Protein AF-A0AA42AY06-F1 (afdb_monomer_lite)

Radius of gyration: 28.7 Å; chains: 1; bounding box: 90×60×84 Å

Structure (mmCIF, N/CA/C/O backbone):
data_AF-A0AA42AY06-F1
#
_entry.id   AF-A0AA42AY06-F1
#
loop_
_atom_site.group_PDB
_atom_site.id
_atom_site.type_symbol
_atom_site.label_atom_id
_atom_site.label_alt_id
_atom_site.label_comp_id
_atom_site.label_asym_id
_atom_site.label_entity_id
_atom_site.label_seq_id
_atom_site.pdbx_PDB_ins_code
_atom_site.Cartn_x
_atom_site.Cartn_y
_atom_site.Cartn_z
_atom_site.occupancy
_atom_site.B_iso_or_equiv
_atom_site.auth_seq_id
_atom_site.auth_comp_id
_atom_site.auth_asym_id
_atom_site.auth_atom_id
_atom_site.pdbx_PDB_model_num
ATOM 1 N N . MET A 1 1 ? 64.873 -29.509 -14.110 1.00 33.06 1 MET A N 1
ATOM 2 C CA . MET A 1 1 ? 65.092 -30.458 -12.991 1.00 33.06 1 MET A CA 1
ATOM 3 C C . MET A 1 1 ? 64.056 -30.171 -11.908 1.00 33.06 1 MET A C 1
ATOM 5 O O . MET A 1 1 ? 63.743 -29.001 -11.783 1.00 33.06 1 MET A O 1
ATOM 9 N N . ALA A 1 2 ? 63.556 -31.203 -11.202 1.00 32.53 2 ALA A N 1
ATOM 10 C CA . ALA A 1 2 ? 62.760 -31.186 -9.945 1.00 32.53 2 ALA A CA 1
ATOM 11 C C . ALA A 1 2 ? 61.680 -30.073 -9.776 1.00 32.53 2 ALA A C 1
ATOM 13 O O . ALA A 1 2 ? 62.029 -28.912 -9.637 1.00 32.53 2 ALA A O 1
ATOM 14 N N . ASN A 1 3 ? 60.354 -30.275 -9.800 1.00 29.20 3 ASN A N 1
ATOM 15 C CA . ASN A 1 3 ? 59.426 -31.365 -9.422 1.00 29.20 3 ASN A CA 1
ATOM 16 C C . ASN A 1 3 ? 58.989 -31.399 -7.929 1.00 29.20 3 ASN A C 1
ATOM 18 O O . ASN A 1 3 ? 59.799 -31.730 -7.071 1.00 29.20 3 ASN A O 1
ATOM 22 N N . TRP A 1 4 ? 57.671 -31.200 -7.699 1.00 27.89 4 TRP A N 1
ATOM 23 C CA . TRP A 1 4 ? 56.856 -31.465 -6.476 1.00 27.89 4 TRP A CA 1
ATOM 24 C C . TRP A 1 4 ? 57.142 -30.589 -5.232 1.00 27.89 4 TRP A C 1
ATOM 26 O O . TRP A 1 4 ? 58.245 -30.095 -5.074 1.00 27.89 4 TRP A O 1
ATOM 36 N N . ASN A 1 5 ? 56.225 -30.307 -4.289 1.00 31.58 5 ASN A N 1
ATOM 37 C CA . ASN A 1 5 ? 54.866 -30.773 -3.894 1.00 31.58 5 ASN A CA 1
ATOM 38 C C . ASN A 1 5 ? 54.200 -29.589 -3.102 1.00 31.58 5 ASN A C 1
ATOM 40 O O . ASN A 1 5 ? 54.939 -28.712 -2.673 1.00 31.58 5 ASN A O 1
ATOM 44 N N . ARG A 1 6 ? 52.901 -29.456 -2.759 1.00 31.20 6 ARG A N 1
ATOM 45 C CA . ARG A 1 6 ? 51.614 -30.151 -3.021 1.00 31.20 6 ARG A CA 1
ATOM 46 C C . ARG A 1 6 ? 50.456 -29.231 -2.545 1.00 31.20 6 ARG A C 1
ATOM 48 O O . ARG A 1 6 ? 50.634 -28.566 -1.533 1.00 31.20 6 ARG A O 1
ATOM 55 N N . GLY A 1 7 ? 49.255 -29.267 -3.145 1.00 25.30 7 GLY A N 1
ATOM 56 C CA . GLY A 1 7 ? 48.058 -28.619 -2.560 1.00 25.30 7 GLY A CA 1
ATOM 57 C C . GLY A 1 7 ? 46.774 -28.790 -3.383 1.00 25.30 7 GLY A C 1
ATOM 58 O O . GLY A 1 7 ? 46.659 -28.213 -4.457 1.00 25.30 7 GLY A O 1
ATOM 59 N N . ARG A 1 8 ? 45.812 -29.592 -2.900 1.00 33.97 8 ARG A N 1
ATOM 60 C CA . ARG A 1 8 ? 44.470 -29.716 -3.507 1.00 33.97 8 ARG A CA 1
ATOM 61 C C . ARG A 1 8 ? 43.554 -28.626 -2.939 1.00 33.97 8 ARG A C 1
ATOM 63 O O . ARG A 1 8 ? 43.448 -28.529 -1.722 1.00 33.97 8 ARG A O 1
ATOM 70 N N . GLY A 1 9 ? 42.868 -27.883 -3.805 1.00 26.27 9 GLY A N 1
ATOM 71 C CA . GLY A 1 9 ? 41.725 -27.027 -3.467 1.00 26.27 9 GLY A CA 1
ATOM 72 C C . GLY A 1 9 ? 40.511 -27.473 -4.282 1.00 26.27 9 GLY A C 1
ATOM 73 O O . GLY A 1 9 ? 40.673 -27.842 -5.445 1.00 26.27 9 GLY A O 1
ATOM 74 N N . SER A 1 10 ? 39.335 -27.532 -3.656 1.00 31.22 10 SER A N 1
ATOM 75 C CA . SER A 1 10 ? 38.130 -28.131 -4.244 1.00 31.22 10 SER A CA 1
ATOM 76 C C . SER A 1 10 ? 37.527 -27.262 -5.352 1.00 31.22 10 SER A C 1
ATOM 78 O O . SER A 1 10 ? 37.399 -26.054 -5.186 1.00 31.22 10 SER A O 1
ATOM 80 N N . THR A 1 11 ? 37.106 -27.875 -6.457 1.00 33.78 11 THR A N 1
ATOM 81 C CA . THR A 1 11 ? 36.261 -27.251 -7.488 1.00 33.78 11 THR A CA 1
ATOM 82 C C . THR A 1 11 ? 34.857 -27.847 -7.412 1.00 33.78 11 THR A C 1
ATOM 84 O O . THR A 1 11 ? 34.476 -28.682 -8.229 1.00 33.78 11 THR A O 1
ATOM 87 N N . ALA A 1 12 ? 34.101 -27.442 -6.387 1.00 34.41 12 ALA A N 1
ATOM 88 C CA . ALA A 1 12 ? 32.754 -27.949 -6.117 1.00 34.41 12 ALA A CA 1
ATOM 89 C C . ALA A 1 12 ? 31.840 -26.902 -5.435 1.00 34.41 12 ALA A C 1
ATOM 91 O O . ALA A 1 12 ? 31.110 -27.253 -4.522 1.00 34.41 12 ALA A O 1
ATOM 92 N N . ASP A 1 13 ? 31.873 -25.636 -5.881 1.00 33.06 13 ASP A N 1
ATOM 93 C CA . ASP A 1 13 ? 31.143 -24.513 -5.240 1.00 33.06 13 ASP A CA 1
ATOM 94 C C . ASP A 1 13 ? 30.400 -23.579 -6.231 1.00 33.06 13 ASP A C 1
ATOM 96 O O . ASP A 1 13 ? 30.055 -22.448 -5.898 1.00 33.06 13 ASP A O 1
ATOM 100 N N . HIS A 1 14 ? 30.165 -23.996 -7.484 1.00 38.41 14 HIS A N 1
ATOM 101 C CA . HIS A 1 14 ? 29.521 -23.140 -8.510 1.00 38.41 14 HIS A CA 1
ATOM 102 C C . HIS A 1 14 ? 28.224 -23.695 -9.120 1.00 38.41 14 HIS A C 1
ATOM 104 O O . HIS A 1 14 ? 27.648 -23.053 -9.989 1.00 38.41 14 HIS A O 1
ATOM 110 N N . GLN A 1 15 ? 27.735 -24.846 -8.649 1.00 33.34 15 GLN A N 1
ATOM 111 C CA . GLN A 1 15 ? 26.354 -25.287 -8.911 1.00 33.34 15 GLN A CA 1
ATOM 112 C C . GLN A 1 15 ? 25.461 -25.148 -7.670 1.00 33.34 15 GLN A C 1
ATOM 114 O O . GLN A 1 15 ? 24.300 -24.790 -7.817 1.00 33.34 15 GLN A O 1
ATOM 119 N N . GLY A 1 16 ? 26.015 -25.297 -6.458 1.00 29.42 16 GLY A N 1
ATOM 120 C CA . GLY A 1 16 ? 25.290 -24.990 -5.218 1.00 29.42 16 GLY A CA 1
ATOM 121 C C . GLY A 1 16 ? 24.870 -23.520 -5.128 1.00 29.42 16 GLY A C 1
ATOM 122 O O . GLY A 1 16 ? 23.732 -23.236 -4.789 1.00 29.42 16 GLY A O 1
ATOM 123 N N . ALA A 1 17 ? 25.737 -22.589 -5.544 1.00 34.22 17 ALA A N 1
ATOM 124 C CA . ALA A 1 17 ? 25.451 -21.156 -5.478 1.00 34.22 17 ALA A CA 1
ATOM 125 C C . ALA A 1 17 ? 24.264 -20.701 -6.355 1.00 34.22 17 ALA A C 1
ATOM 127 O O . ALA A 1 17 ? 23.607 -19.732 -5.999 1.00 34.22 17 ALA A O 1
ATOM 128 N N . GLU A 1 18 ? 23.965 -21.368 -7.482 1.00 38.28 18 GLU A N 1
ATOM 129 C CA . GLU A 1 18 ? 22.815 -21.002 -8.333 1.00 38.28 18 GLU A CA 1
ATOM 130 C C . GLU A 1 18 ? 21.482 -21.559 -7.799 1.00 38.28 18 GLU A C 1
ATOM 132 O O . GLU A 1 18 ? 20.445 -20.920 -7.985 1.00 38.28 18 GLU A O 1
ATOM 137 N N . GLU A 1 19 ? 21.497 -22.701 -7.098 1.00 35.91 19 GLU A N 1
ATOM 138 C CA . GLU A 1 19 ? 20.326 -23.209 -6.368 1.00 35.91 19 GLU A CA 1
ATOM 139 C C . GLU A 1 19 ? 20.122 -22.475 -5.034 1.00 35.91 19 GLU A C 1
ATOM 141 O O . GLU A 1 19 ? 18.982 -22.162 -4.699 1.00 35.91 19 GLU A O 1
ATOM 146 N N . GLU A 1 20 ? 21.191 -22.097 -4.323 1.00 34.41 20 GLU A N 1
ATOM 147 C CA . GLU A 1 20 ? 21.111 -21.261 -3.117 1.00 34.41 20 GLU A CA 1
ATOM 148 C C . GLU A 1 20 ? 20.580 -19.853 -3.419 1.00 34.41 20 GLU A C 1
ATOM 150 O O . GLU A 1 20 ? 19.795 -19.348 -2.629 1.00 34.41 20 GLU A O 1
ATOM 155 N N . ASP A 1 21 ? 20.920 -19.229 -4.555 1.00 37.38 21 ASP A N 1
ATOM 156 C CA . ASP A 1 21 ? 20.354 -17.931 -4.983 1.00 37.38 21 ASP A CA 1
ATOM 157 C C . ASP A 1 21 ? 18.845 -18.042 -5.294 1.00 37.38 21 ASP A C 1
ATOM 159 O O . ASP A 1 21 ? 18.064 -17.125 -5.035 1.00 37.38 21 ASP A O 1
ATOM 163 N N . ASP A 1 22 ? 18.416 -19.176 -5.855 1.00 39.91 22 ASP A N 1
ATOM 164 C CA . ASP A 1 22 ? 17.021 -19.462 -6.209 1.00 39.91 22 ASP A CA 1
ATOM 165 C C . ASP A 1 22 ? 16.179 -19.850 -4.980 1.00 39.91 22 ASP A C 1
ATOM 167 O O . ASP A 1 22 ? 15.013 -19.449 -4.863 1.00 39.91 22 ASP A O 1
ATOM 171 N N . GLU A 1 23 ? 16.761 -20.608 -4.050 1.00 36.88 23 GLU A N 1
ATOM 172 C CA . GLU A 1 23 ? 16.172 -20.902 -2.749 1.00 36.88 23 GLU A CA 1
ATOM 173 C C . GLU A 1 23 ? 16.202 -19.661 -1.853 1.00 36.88 23 GLU A C 1
ATOM 175 O O . GLU A 1 23 ? 15.218 -19.416 -1.165 1.00 36.88 23 GLU A O 1
ATOM 180 N N . GLN A 1 24 ? 17.214 -18.792 -1.944 1.00 34.06 24 GLN A N 1
ATOM 181 C CA . GLN A 1 24 ? 17.223 -17.485 -1.286 1.00 34.06 24 GLN A CA 1
ATOM 182 C C . GLN A 1 24 ? 16.272 -16.477 -1.938 1.00 34.06 24 GLN A C 1
ATOM 184 O O . GLN A 1 24 ? 15.650 -15.748 -1.181 1.00 34.06 24 GLN A O 1
ATOM 189 N N . GLU A 1 25 ? 16.020 -16.434 -3.255 1.00 40.22 25 GLU A N 1
ATOM 190 C CA . GLU A 1 25 ? 14.925 -15.596 -3.794 1.00 40.22 25 GLU A CA 1
ATOM 191 C C . GLU A 1 25 ? 13.548 -16.137 -3.350 1.00 40.22 25 GLU A C 1
ATOM 193 O O . GLU A 1 25 ? 12.685 -15.344 -2.962 1.00 40.22 25 GLU A O 1
ATOM 198 N N . ARG A 1 26 ? 13.332 -17.463 -3.304 1.00 37.22 26 ARG A N 1
ATOM 199 C CA . ARG A 1 26 ? 12.100 -18.060 -2.732 1.00 37.22 26 ARG A CA 1
ATOM 200 C C . ARG A 1 26 ? 11.968 -17.789 -1.234 1.00 37.22 26 ARG A C 1
ATOM 202 O O . ARG A 1 26 ? 10.892 -17.416 -0.766 1.00 37.22 26 ARG A O 1
ATOM 209 N N . LEU A 1 27 ? 13.057 -17.933 -0.486 1.00 31.94 27 LEU A N 1
ATOM 210 C CA . LEU A 1 27 ? 13.108 -17.628 0.934 1.00 31.94 27 LEU A CA 1
ATOM 211 C C . LEU A 1 27 ? 12.988 -16.130 1.166 1.00 31.94 27 LEU A C 1
ATOM 213 O O . LEU A 1 27 ? 12.329 -15.794 2.121 1.00 31.94 27 LEU A O 1
ATOM 217 N N . VAL A 1 28 ? 13.491 -15.222 0.326 1.00 35.94 28 VAL A N 1
ATOM 218 C CA . VAL A 1 28 ? 13.347 -13.754 0.462 1.00 35.94 28 VAL A CA 1
ATOM 219 C C . VAL A 1 28 ? 11.938 -13.294 0.092 1.00 35.94 28 VAL A C 1
ATOM 221 O O . VAL A 1 28 ? 11.424 -12.377 0.733 1.00 35.94 28 VAL A O 1
ATOM 224 N N . VAL A 1 29 ? 11.238 -13.978 -0.818 1.00 37.03 29 VAL A N 1
ATOM 225 C CA . VAL A 1 29 ? 9.778 -13.817 -0.982 1.00 37.03 29 VAL A CA 1
ATOM 226 C C . VAL A 1 29 ? 9.015 -14.176 0.313 1.00 37.03 29 VAL A C 1
ATOM 228 O O . VAL A 1 29 ? 7.940 -13.610 0.542 1.00 37.03 29 VAL A O 1
ATOM 231 N N . ASN A 1 30 ? 9.617 -15.003 1.186 1.00 29.77 30 ASN A N 1
ATOM 232 C CA . ASN A 1 30 ? 9.128 -15.403 2.517 1.00 29.77 30 ASN A CA 1
ATOM 233 C C . ASN A 1 30 ? 9.854 -14.735 3.727 1.00 29.77 30 ASN A C 1
ATOM 235 O O . ASN A 1 30 ? 9.340 -14.788 4.837 1.00 29.77 30 ASN A O 1
ATOM 239 N N . ASN A 1 31 ? 11.015 -14.090 3.544 1.00 28.48 31 ASN A N 1
ATOM 240 C CA . ASN A 1 31 ? 11.920 -13.531 4.574 1.00 28.48 31 ASN A CA 1
ATOM 241 C C . ASN A 1 31 ? 12.143 -12.021 4.397 1.00 28.48 31 ASN A C 1
ATOM 243 O O . ASN A 1 31 ? 12.741 -11.383 5.258 1.00 28.48 31 ASN A O 1
ATOM 247 N N . SER A 1 32 ? 11.525 -11.407 3.382 1.00 32.25 32 SER A N 1
ATOM 248 C CA . SER A 1 32 ? 11.142 -9.983 3.426 1.00 32.25 32 SER A CA 1
ATOM 249 C C . SER A 1 32 ? 10.089 -9.694 4.513 1.00 32.25 32 SER A C 1
ATOM 251 O O . SER A 1 32 ? 9.641 -8.559 4.656 1.00 32.25 32 SER A O 1
ATOM 253 N N . ASN A 1 33 ? 9.745 -10.710 5.314 1.00 33.06 33 ASN A N 1
ATOM 254 C CA . ASN A 1 33 ? 9.193 -10.667 6.667 1.00 33.06 33 ASN A CA 1
ATOM 255 C C . ASN A 1 33 ? 10.091 -9.882 7.657 1.00 33.06 33 ASN A C 1
ATOM 257 O O . ASN A 1 33 ? 10.471 -10.370 8.724 1.00 33.06 33 ASN A O 1
ATOM 261 N N . GLY A 1 34 ? 10.424 -8.637 7.314 1.00 26.05 34 GLY A N 1
ATOM 262 C CA . GLY A 1 34 ? 11.191 -7.718 8.145 1.00 26.05 34 GLY A CA 1
ATOM 263 C C . GLY A 1 34 ? 10.410 -7.330 9.397 1.00 26.05 34 GLY A C 1
ATOM 264 O O . GLY A 1 34 ? 9.626 -6.385 9.374 1.00 26.05 34 GLY A O 1
ATOM 265 N N . GLY A 1 35 ? 10.641 -8.057 10.491 1.00 28.28 35 GLY A N 1
ATOM 266 C CA . GLY A 1 35 ? 9.998 -7.800 11.778 1.00 28.28 35 GLY A CA 1
ATOM 267 C C . GLY A 1 35 ? 8.564 -8.321 11.878 1.00 28.28 35 GLY A C 1
ATOM 268 O O . GLY A 1 35 ? 7.706 -7.632 12.426 1.00 28.28 35 GLY A O 1
ATOM 269 N N . VAL A 1 36 ? 8.289 -9.535 11.385 1.00 28.53 36 VAL A N 1
ATOM 270 C CA . VAL A 1 36 ? 7.027 -10.211 11.719 1.00 28.53 36 VAL A CA 1
ATOM 271 C C . VAL A 1 36 ? 6.971 -10.455 13.225 1.00 28.53 36 VAL A C 1
ATOM 273 O O . VAL A 1 36 ? 7.749 -11.235 13.779 1.00 28.53 36 VAL A O 1
ATOM 276 N N . TYR A 1 37 ? 6.000 -9.820 13.881 1.00 31.20 37 TYR A N 1
ATOM 277 C CA . TYR A 1 37 ? 5.518 -10.246 15.189 1.00 31.20 37 TYR A CA 1
ATOM 278 C C . TYR A 1 37 ? 4.840 -11.612 15.026 1.00 31.20 37 TYR A C 1
ATOM 280 O O . TYR A 1 37 ? 3.628 -11.698 14.841 1.00 31.20 37 TYR A O 1
ATOM 288 N N . ASN A 1 38 ? 5.647 -12.677 15.054 1.00 26.72 38 ASN A N 1
ATOM 289 C CA . ASN A 1 38 ? 5.204 -14.067 14.979 1.00 26.72 38 ASN A CA 1
ATOM 290 C C . ASN A 1 38 ? 4.429 -14.434 16.254 1.00 26.72 38 ASN A C 1
ATOM 292 O O . ASN A 1 38 ? 4.954 -15.073 17.166 1.00 26.72 38 ASN A O 1
ATOM 296 N N . TYR A 1 39 ? 3.163 -14.029 16.312 1.00 35.53 39 TYR A N 1
ATOM 297 C CA . TYR A 1 39 ? 2.180 -14.637 17.194 1.00 35.53 39 TYR A CA 1
ATOM 298 C C . TYR A 1 39 ? 1.557 -15.821 16.447 1.00 35.53 39 TYR A C 1
ATOM 300 O O . TYR A 1 39 ? 1.093 -15.644 15.320 1.00 35.53 39 TYR A O 1
ATOM 308 N N . PRO A 1 40 ? 1.586 -17.038 17.016 1.00 27.95 40 PRO A N 1
ATOM 309 C CA . PRO A 1 40 ? 1.112 -18.218 16.310 1.00 27.95 40 PRO A CA 1
ATOM 310 C C . PRO A 1 40 ? -0.399 -18.112 16.058 1.00 27.95 40 PRO A C 1
ATOM 312 O O . PRO A 1 40 ? -1.127 -17.676 16.957 1.00 27.95 40 PRO A O 1
ATOM 315 N N . PRO A 1 41 ? -0.903 -18.553 14.890 1.00 33.41 41 PRO A N 1
ATOM 316 C CA . PRO A 1 41 ? -2.336 -18.738 14.722 1.00 33.41 41 PRO A CA 1
ATOM 317 C C . PRO A 1 41 ? -2.824 -19.761 15.762 1.00 33.41 41 PRO A C 1
ATOM 319 O O . PRO A 1 41 ? -2.115 -20.739 16.035 1.00 33.41 41 PRO A O 1
ATOM 322 N N . PRO A 1 42 ? -4.010 -19.570 16.366 1.00 35.28 42 PRO A N 1
ATOM 323 C CA . PRO A 1 42 ? -4.525 -20.509 17.348 1.00 35.28 42 PRO A CA 1
ATOM 324 C C . PRO A 1 42 ? -4.768 -21.866 16.681 1.00 35.28 42 PRO A C 1
ATOM 326 O O . PRO A 1 42 ? -5.685 -22.027 15.875 1.00 35.28 42 PRO A O 1
ATOM 329 N N . GLN A 1 43 ? -3.947 -22.858 17.039 1.00 36.56 43 GLN A N 1
ATOM 330 C CA . GLN A 1 43 ? -4.239 -24.255 16.733 1.00 36.56 43 GLN A CA 1
ATOM 331 C C . GLN A 1 43 ? -5.624 -24.606 17.291 1.00 36.56 43 GLN A C 1
ATOM 333 O O . GLN A 1 43 ? -6.009 -24.121 18.357 1.00 36.56 43 GLN A O 1
ATOM 338 N N . HIS A 1 44 ? -6.373 -25.426 16.551 1.00 37.19 44 HIS A N 1
ATOM 339 C CA . HIS A 1 44 ? -7.773 -25.724 16.847 1.00 37.19 44 HIS A CA 1
ATOM 340 C C . HIS A 1 44 ? -8.033 -26.084 18.325 1.00 37.19 44 HIS A C 1
ATOM 342 O O . HIS A 1 44 ? -7.297 -26.864 18.927 1.00 37.19 44 HIS A O 1
ATOM 348 N N . ASN A 1 45 ? -9.183 -25.599 18.818 1.00 32.84 45 ASN A N 1
ATOM 349 C CA . ASN A 1 45 ? -9.811 -25.840 20.128 1.00 32.84 45 ASN A CA 1
ATOM 350 C C . ASN A 1 45 ? -9.450 -24.815 21.250 1.00 32.84 45 ASN A C 1
ATOM 352 O O . ASN A 1 45 ? -8.462 -24.997 21.964 1.00 32.84 45 ASN A O 1
ATOM 356 N N . PRO A 1 46 ? -10.255 -23.739 21.447 1.00 36.72 46 PRO A N 1
ATOM 357 C CA . PRO A 1 46 ? -9.864 -22.555 22.239 1.00 36.72 46 PRO A CA 1
ATOM 358 C C . PRO A 1 46 ? -9.723 -22.700 23.766 1.00 36.72 46 PRO A C 1
ATOM 360 O O . PRO A 1 46 ? -9.321 -21.736 24.412 1.00 36.72 46 PRO A O 1
ATOM 363 N N . THR A 1 47 ? -10.083 -23.834 24.378 1.00 33.75 47 THR A N 1
ATOM 364 C CA . THR A 1 47 ? -10.333 -23.884 25.839 1.00 33.75 47 THR A CA 1
ATOM 365 C C . THR A 1 47 ? -9.315 -24.709 26.640 1.00 33.75 47 THR A C 1
ATOM 367 O O . THR A 1 47 ? -9.197 -24.530 27.850 1.00 33.75 47 THR A O 1
ATOM 370 N N . THR A 1 48 ? -8.549 -25.608 26.011 1.00 33.06 48 THR A N 1
ATOM 371 C CA . THR A 1 48 ? -7.864 -26.690 26.756 1.00 33.06 48 THR A CA 1
ATOM 372 C C . THR A 1 48 ? -6.394 -26.414 27.105 1.00 33.06 48 THR A C 1
ATOM 374 O O . THR A 1 48 ? -5.891 -26.937 28.100 1.00 33.06 48 THR A O 1
ATOM 377 N N . ASN A 1 49 ? -5.675 -25.596 26.325 1.00 32.66 49 ASN A N 1
ATOM 378 C CA . ASN A 1 49 ? -4.215 -25.455 26.473 1.00 32.66 49 ASN A CA 1
ATOM 379 C C . ASN A 1 49 ? -3.753 -24.416 27.514 1.00 32.66 49 ASN A C 1
ATOM 381 O O . ASN A 1 49 ? -2.615 -24.496 27.978 1.00 32.66 49 ASN A O 1
ATOM 385 N N . PHE A 1 50 ? -4.613 -23.487 27.948 1.00 35.56 50 PHE A N 1
ATOM 386 C CA . PHE A 1 50 ? -4.211 -22.437 28.900 1.00 35.56 50 PHE A CA 1
ATOM 387 C C . PHE A 1 50 ? -3.960 -22.971 30.327 1.00 35.56 50 PHE A C 1
ATOM 389 O O . PHE A 1 50 ? -3.126 -22.439 31.058 1.00 35.56 50 PHE A O 1
ATOM 396 N N . LEU A 1 51 ? -4.620 -24.072 30.711 1.00 32.28 51 LEU A N 1
ATOM 397 C CA . LEU A 1 51 ? -4.474 -24.694 32.035 1.00 32.28 51 LEU A CA 1
ATOM 398 C C . LEU A 1 51 ? -3.133 -25.421 32.234 1.00 32.28 51 LEU A C 1
ATOM 400 O O . LEU A 1 51 ? -2.634 -25.478 33.357 1.00 32.28 51 LEU A O 1
ATOM 404 N N . ARG A 1 52 ? -2.524 -25.970 31.172 1.00 30.59 52 ARG A N 1
ATOM 405 C CA . ARG A 1 52 ? -1.291 -26.774 31.295 1.00 30.59 52 ARG A CA 1
ATOM 406 C C . ARG A 1 52 ? -0.041 -25.949 31.595 1.00 30.59 52 ARG A C 1
ATOM 408 O O . ARG A 1 52 ? 0.857 -26.454 32.262 1.00 30.59 52 ARG A O 1
ATOM 415 N N . ILE A 1 53 ? 0.017 -24.698 31.139 1.00 32.53 53 ILE A N 1
ATOM 416 C CA . ILE A 1 53 ? 1.208 -23.843 31.290 1.00 32.53 53 ILE A CA 1
ATOM 417 C C . ILE A 1 53 ? 1.278 -23.205 32.691 1.00 32.53 53 ILE A C 1
ATOM 419 O O . ILE A 1 53 ? 2.370 -22.917 33.174 1.00 32.53 53 ILE A O 1
ATOM 423 N N . PHE A 1 54 ? 0.146 -23.046 33.390 1.00 28.27 54 PHE A N 1
ATOM 424 C CA . PHE A 1 54 ? 0.100 -22.390 34.708 1.00 28.27 54 PHE A CA 1
ATOM 425 C C . PHE A 1 54 ? 0.092 -23.350 35.918 1.00 28.27 54 PHE A C 1
ATOM 427 O O . PHE A 1 54 ? 0.159 -22.888 37.055 1.00 28.27 54 PHE A O 1
ATOM 434 N N . LEU A 1 55 ? 0.018 -24.672 35.706 1.00 31.05 55 LEU A N 1
ATOM 435 C CA . LEU A 1 55 ? -0.124 -25.676 36.780 1.00 31.05 55 LEU A CA 1
ATOM 436 C C . LEU A 1 55 ? 0.999 -26.731 36.848 1.00 31.05 55 LEU A C 1
ATOM 438 O O . LEU A 1 55 ? 0.820 -27.758 37.500 1.00 31.05 55 LEU A O 1
ATOM 442 N N . ARG A 1 56 ? 2.166 -26.514 36.218 1.00 29.11 56 ARG A N 1
ATOM 443 C CA . ARG A 1 56 ? 3.282 -27.481 36.296 1.00 29.11 56 ARG A CA 1
ATOM 444 C C . ARG A 1 56 ? 4.653 -26.855 36.591 1.00 29.11 56 ARG A C 1
ATOM 446 O O . ARG A 1 56 ? 5.471 -26.641 35.701 1.00 29.11 56 ARG A O 1
ATOM 453 N N . ARG A 1 57 ? 4.941 -26.678 37.882 1.00 25.47 57 ARG A N 1
ATOM 454 C CA . ARG A 1 57 ? 6.289 -26.852 38.453 1.00 25.47 57 ARG A CA 1
ATOM 455 C C . ARG A 1 57 ? 6.185 -27.779 39.666 1.00 25.47 57 ARG A C 1
ATOM 457 O O . ARG A 1 57 ? 5.206 -27.683 40.396 1.00 25.47 57 ARG A O 1
ATOM 464 N N . SER A 1 58 ? 7.200 -28.637 39.832 1.00 24.19 58 SER A N 1
ATOM 465 C CA . SER A 1 58 ? 7.258 -29.783 40.764 1.00 24.19 58 SER A CA 1
ATOM 466 C C . SER A 1 58 ? 6.261 -30.899 40.384 1.00 24.19 58 SER A C 1
ATOM 468 O O . SER A 1 58 ? 5.065 -30.730 40.566 1.00 24.19 58 SER A O 1
ATOM 470 N N . THR A 1 59 ? 6.644 -32.044 39.808 1.00 25.61 59 THR A N 1
ATOM 471 C CA . THR A 1 59 ? 7.861 -32.856 40.014 1.00 25.61 59 THR A CA 1
ATOM 472 C C . THR A 1 59 ? 8.300 -33.652 38.762 1.00 25.61 59 THR A C 1
ATOM 474 O O . THR A 1 59 ? 7.475 -34.001 37.924 1.00 25.61 59 THR A O 1
ATOM 477 N N . GLU A 1 60 ? 9.618 -33.882 38.694 1.00 25.78 60 GLU A N 1
ATOM 478 C CA . GLU A 1 60 ? 10.406 -35.053 38.229 1.00 25.78 60 GLU A CA 1
ATOM 479 C C . GLU A 1 60 ? 10.179 -35.827 36.896 1.00 25.78 60 GLU A C 1
ATOM 481 O O . GLU A 1 60 ? 9.079 -35.991 36.381 1.00 25.78 60 GLU A O 1
ATOM 486 N N . SER A 1 61 ? 11.344 -36.310 36.419 1.00 24.88 61 SER A N 1
ATOM 487 C CA . SER A 1 61 ? 11.693 -37.478 35.577 1.00 24.88 61 SER A CA 1
ATOM 488 C C . SER A 1 61 ? 11.146 -37.687 34.144 1.00 24.88 61 SER A C 1
ATOM 490 O O . SER A 1 61 ? 10.025 -38.113 33.909 1.00 24.88 61 SER A O 1
ATOM 492 N N . GLU A 1 62 ? 12.085 -37.511 33.201 1.00 24.97 62 GLU A N 1
ATOM 493 C CA . GLU A 1 62 ? 12.579 -38.515 32.229 1.00 24.97 62 GLU A CA 1
ATOM 494 C C . GLU A 1 62 ? 11.721 -39.140 31.092 1.00 24.97 62 GLU A C 1
ATOM 496 O O . GLU A 1 62 ? 10.707 -39.797 31.293 1.00 24.97 62 GLU A O 1
ATOM 501 N N . ASN A 1 63 ? 12.362 -39.094 29.910 1.00 25.91 63 ASN A N 1
ATOM 502 C CA . ASN A 1 63 ? 12.510 -40.126 28.866 1.00 25.91 63 ASN A CA 1
ATOM 503 C C . ASN A 1 63 ? 11.492 -40.336 27.711 1.00 25.91 63 ASN A C 1
ATOM 505 O O . ASN A 1 63 ? 10.345 -40.731 27.884 1.00 25.91 63 ASN A O 1
ATOM 509 N N . HIS A 1 64 ? 12.102 -40.264 26.512 1.00 26.81 64 HIS A N 1
ATOM 510 C CA . HIS A 1 64 ? 11.852 -40.980 25.247 1.00 26.81 64 HIS A CA 1
ATOM 511 C C . HIS A 1 64 ? 10.752 -40.560 24.250 1.00 26.81 64 HIS A C 1
ATOM 513 O O . HIS A 1 64 ? 9.804 -39.852 24.572 1.00 26.81 64 HIS A O 1
ATOM 519 N N . LEU A 1 65 ? 10.964 -41.062 23.012 1.00 24.98 65 LEU A N 1
ATOM 520 C CA . LEU A 1 65 ? 10.232 -40.888 21.744 1.00 24.98 65 LEU A CA 1
ATOM 521 C C . LEU A 1 65 ? 10.539 -39.547 21.016 1.00 24.98 65 LEU A C 1
ATOM 523 O O . LEU A 1 65 ? 9.926 -38.532 21.320 1.00 24.98 65 LEU A O 1
ATOM 527 N N . GLN A 1 66 ? 11.435 -39.394 20.024 1.00 31.91 66 GLN A N 1
ATOM 528 C CA . GLN A 1 66 ? 12.227 -40.328 19.193 1.00 31.91 66 GLN A CA 1
ATOM 529 C C . GLN A 1 66 ? 11.503 -41.619 18.789 1.00 31.91 66 GLN A C 1
ATOM 531 O O . GLN A 1 66 ? 11.929 -42.691 19.185 1.00 31.91 66 GLN A O 1
ATOM 536 N N . ASP A 1 67 ? 10.397 -41.492 18.043 1.00 34.12 67 ASP A N 1
ATOM 537 C CA . ASP A 1 67 ? 9.748 -42.615 17.330 1.00 34.12 67 ASP A CA 1
ATOM 538 C C . ASP A 1 67 ? 8.725 -42.144 16.265 1.00 34.12 67 ASP A C 1
ATOM 540 O O . ASP A 1 67 ? 7.646 -42.705 16.089 1.00 34.12 67 ASP A O 1
ATOM 544 N N . LEU A 1 68 ? 9.044 -41.070 15.532 1.00 28.03 68 LEU A N 1
ATOM 545 C CA . LEU A 1 68 ? 8.283 -40.655 14.348 1.00 28.03 68 LEU A CA 1
ATOM 546 C C . LEU A 1 68 ? 9.265 -40.301 13.223 1.00 28.03 68 LEU A C 1
ATOM 548 O O . LEU A 1 68 ? 10.080 -39.397 13.390 1.00 28.03 68 LEU A O 1
ATOM 552 N N . TYR A 1 69 ? 9.141 -41.015 12.097 1.00 30.12 69 TYR A N 1
ATOM 553 C CA . TYR A 1 69 ? 9.984 -40.981 10.884 1.00 30.12 69 TYR A CA 1
ATOM 554 C C . TYR A 1 69 ? 11.367 -41.669 10.957 1.00 30.12 69 TYR A C 1
ATOM 556 O O . TYR A 1 69 ? 12.401 -41.003 10.872 1.00 30.12 69 TYR A O 1
ATOM 564 N N . PRO A 1 70 ? 11.411 -43.015 11.015 1.00 30.14 70 PRO A N 1
ATOM 565 C CA . PRO A 1 70 ? 12.462 -43.773 10.337 1.00 30.14 70 PRO A CA 1
ATOM 566 C C . PRO A 1 70 ? 12.272 -43.724 8.801 1.00 30.14 70 PRO A C 1
ATOM 568 O O . PRO A 1 70 ? 11.229 -43.297 8.311 1.00 30.14 70 PRO A O 1
ATOM 571 N N . ASP A 1 71 ? 13.276 -44.218 8.071 1.00 30.14 71 ASP A N 1
ATOM 572 C CA . ASP A 1 71 ? 13.287 -44.484 6.620 1.00 30.14 71 ASP A CA 1
ATOM 573 C C . ASP A 1 71 ? 13.357 -43.284 5.650 1.00 30.14 71 ASP A C 1
ATOM 575 O O . ASP A 1 71 ? 12.362 -42.867 5.067 1.00 30.14 71 ASP A O 1
ATOM 579 N N . PHE A 1 72 ? 14.585 -42.845 5.334 1.00 27.09 72 PHE A N 1
ATOM 580 C CA . PHE A 1 72 ? 15.056 -42.772 3.935 1.00 27.09 72 PHE A CA 1
ATOM 581 C C . PHE A 1 72 ? 16.606 -42.789 3.880 1.00 27.09 72 PHE A C 1
ATOM 583 O O . PHE A 1 72 ? 17.243 -41.939 4.506 1.00 27.09 72 PHE A O 1
ATOM 590 N N . PRO A 1 73 ? 17.252 -43.752 3.188 1.00 32.50 73 PRO A N 1
ATOM 591 C CA . PRO A 1 73 ? 18.703 -43.948 3.278 1.00 32.50 73 PRO A CA 1
ATOM 592 C C . PRO A 1 73 ? 19.520 -43.113 2.277 1.00 32.50 73 PRO A C 1
ATOM 594 O O . PRO A 1 73 ? 19.201 -43.036 1.092 1.00 32.50 73 PRO A O 1
ATOM 597 N N . TYR A 1 74 ? 20.665 -42.596 2.735 1.00 28.22 74 TYR A N 1
ATOM 598 C CA . TYR A 1 74 ? 21.761 -42.161 1.863 1.00 28.22 74 TYR A CA 1
ATOM 599 C C . TYR A 1 74 ? 22.490 -43.380 1.269 1.00 28.22 74 TYR A C 1
ATOM 601 O O . TYR A 1 74 ? 22.934 -44.260 2.006 1.00 28.22 74 TYR A O 1
ATOM 609 N N . GLY A 1 75 ? 22.697 -43.400 -0.051 1.00 27.09 75 GLY A N 1
ATOM 610 C CA . GLY A 1 75 ? 23.509 -44.414 -0.733 1.00 27.09 75 GLY A CA 1
ATOM 611 C C . GLY A 1 75 ? 23.744 -44.053 -2.200 1.00 27.09 75 GLY A C 1
ATOM 612 O O . GLY A 1 75 ? 22.795 -43.925 -2.964 1.00 27.09 75 GLY A O 1
ATOM 613 N N . GLY A 1 76 ? 25.003 -43.831 -2.587 1.00 25.80 76 GLY A N 1
ATOM 614 C CA . GLY A 1 76 ? 25.356 -43.325 -3.918 1.00 25.80 76 GLY A CA 1
ATOM 615 C C . GLY A 1 76 ? 25.536 -44.403 -4.995 1.00 25.80 76 GLY A C 1
ATOM 616 O O . GLY A 1 76 ? 25.778 -45.571 -4.701 1.00 25.80 76 GLY A O 1
ATOM 617 N N . GLY A 1 77 ? 25.507 -43.972 -6.258 1.00 27.41 77 GLY A N 1
ATOM 618 C CA . GLY A 1 77 ? 25.840 -44.792 -7.425 1.00 27.41 77 GLY A CA 1
ATOM 619 C C . GLY A 1 77 ? 26.136 -43.919 -8.645 1.00 27.41 77 GLY A C 1
ATOM 620 O O . GLY A 1 77 ? 25.225 -43.353 -9.240 1.00 27.41 77 GLY A O 1
ATOM 621 N N . LEU A 1 78 ? 27.414 -43.787 -9.009 1.00 28.66 78 LEU A N 1
ATOM 622 C CA . LEU A 1 78 ? 27.843 -43.044 -10.199 1.00 28.66 78 LEU A CA 1
ATOM 623 C C . LEU A 1 78 ? 27.621 -43.883 -11.465 1.00 28.66 78 LEU A C 1
ATOM 625 O O . LEU A 1 78 ? 28.166 -44.980 -11.579 1.00 28.66 78 LEU A O 1
ATOM 629 N N . VAL A 1 79 ? 26.906 -43.328 -12.444 1.00 31.27 79 VAL A N 1
ATOM 630 C CA . VAL A 1 79 ? 26.860 -43.830 -13.829 1.00 31.27 79 VAL A CA 1
ATOM 631 C C . VAL A 1 79 ? 27.615 -42.842 -14.729 1.00 31.27 79 VAL A C 1
ATOM 633 O O . VAL A 1 79 ? 27.330 -41.645 -14.664 1.00 31.27 79 VAL A O 1
ATOM 636 N N . PRO A 1 80 ? 28.590 -43.282 -15.548 1.00 31.58 80 PRO A N 1
ATOM 637 C CA . PRO A 1 80 ? 29.385 -42.369 -16.362 1.00 31.58 80 PRO A CA 1
ATOM 638 C C . PRO A 1 80 ? 28.600 -41.882 -17.588 1.00 31.58 80 PRO A C 1
ATOM 640 O O . PRO A 1 80 ? 28.208 -42.674 -18.444 1.00 31.58 80 PRO A O 1
ATOM 643 N N . PHE A 1 81 ? 28.418 -40.565 -17.701 1.00 29.91 81 PHE A N 1
ATOM 644 C CA . PHE A 1 81 ? 27.940 -39.932 -18.933 1.00 29.91 81 PHE A CA 1
ATOM 645 C C . PHE A 1 81 ? 29.041 -39.920 -20.017 1.00 29.91 81 PHE A C 1
ATOM 647 O O . PHE A 1 81 ? 30.227 -39.827 -19.686 1.00 29.91 81 PHE A O 1
ATOM 654 N N . PRO A 1 82 ? 28.678 -39.992 -21.314 1.00 31.05 82 PRO A N 1
ATOM 655 C CA . PRO A 1 82 ? 29.629 -39.870 -22.420 1.00 31.05 82 PRO A CA 1
ATOM 656 C C . PRO A 1 82 ? 30.225 -38.448 -22.511 1.00 31.05 82 PRO A C 1
ATOM 658 O O . PRO A 1 82 ? 29.623 -37.493 -22.013 1.00 31.05 82 PRO A O 1
ATOM 661 N N . PRO A 1 83 ? 31.396 -38.275 -23.154 1.00 30.89 83 PRO A N 1
ATOM 662 C CA . PRO A 1 83 ? 32.085 -36.988 -23.202 1.00 30.89 83 PRO A CA 1
ATOM 663 C C . PRO A 1 83 ? 31.316 -35.941 -24.022 1.00 30.89 83 PRO A C 1
ATOM 665 O O . PRO A 1 83 ? 30.882 -36.199 -25.146 1.00 30.89 83 PRO A O 1
ATOM 668 N N . LEU A 1 84 ? 31.200 -34.733 -23.467 1.00 30.62 84 LEU A N 1
ATOM 669 C CA . LEU A 1 84 ? 30.649 -33.563 -24.153 1.00 30.62 84 LEU A CA 1
ATOM 670 C C . LEU A 1 84 ? 31.602 -33.048 -25.256 1.00 30.62 84 LEU A C 1
ATOM 672 O O . LEU A 1 84 ? 32.823 -33.113 -25.086 1.00 30.62 84 LEU A O 1
ATOM 676 N N . PRO A 1 85 ? 31.074 -32.493 -26.365 1.00 28.89 85 PRO A N 1
ATOM 677 C CA . PRO A 1 85 ? 31.881 -31.862 -27.410 1.00 28.89 85 PRO A CA 1
ATOM 678 C C . PRO A 1 85 ? 32.538 -30.548 -26.930 1.00 28.89 85 PRO A C 1
ATOM 680 O O . PRO A 1 85 ? 32.080 -29.938 -25.959 1.00 28.89 85 PRO A O 1
ATOM 683 N N . PRO A 1 86 ? 33.618 -30.088 -27.593 1.00 35.91 86 PRO A N 1
ATOM 684 C CA . PRO A 1 86 ? 34.500 -29.056 -27.051 1.00 35.91 86 PRO A CA 1
ATOM 685 C C . PRO A 1 86 ? 33.883 -27.648 -26.988 1.00 35.91 86 PRO A C 1
ATOM 687 O O . PRO A 1 86 ? 33.668 -26.988 -28.000 1.00 35.91 86 PRO A O 1
ATOM 690 N N . THR A 1 87 ? 33.698 -27.185 -25.749 1.00 33.97 87 THR A N 1
ATOM 691 C CA . THR A 1 87 ? 33.904 -25.805 -25.259 1.00 33.97 87 THR A CA 1
ATOM 692 C C . THR A 1 87 ? 33.502 -24.635 -26.170 1.00 33.97 87 THR A C 1
ATOM 694 O O . THR A 1 87 ? 34.305 -24.126 -26.953 1.00 33.97 87 THR A O 1
ATOM 697 N N . LEU A 1 88 ? 32.316 -24.074 -25.913 1.00 33.84 88 LEU A N 1
ATOM 698 C CA . LEU A 1 88 ? 32.069 -22.642 -26.116 1.00 33.84 88 LEU A CA 1
ATOM 699 C C . LEU A 1 88 ? 32.611 -21.837 -24.920 1.00 33.84 88 LEU A C 1
ATOM 701 O O . LEU A 1 88 ? 32.599 -22.311 -23.787 1.00 33.84 88 LEU A O 1
ATOM 705 N N . VAL A 1 89 ? 33.084 -20.618 -25.194 1.00 37.84 89 VAL A N 1
ATOM 706 C CA . VAL A 1 89 ? 33.780 -19.724 -24.245 1.00 37.84 89 VAL A CA 1
ATOM 707 C C . VAL A 1 89 ? 32.975 -19.505 -22.944 1.00 37.84 89 VAL A C 1
ATOM 709 O O . VAL A 1 89 ? 31.790 -19.157 -23.033 1.00 37.84 89 VAL A O 1
ATOM 712 N N . PRO A 1 90 ? 33.583 -19.656 -21.747 1.00 36.12 90 PRO A N 1
ATOM 713 C CA . PRO A 1 90 ? 32.892 -19.458 -20.473 1.00 36.12 90 PRO A CA 1
ATOM 714 C C . PRO A 1 90 ? 32.607 -17.969 -20.216 1.00 36.12 90 PRO A C 1
ATOM 716 O O . PRO A 1 90 ? 33.478 -17.127 -20.419 1.00 36.12 90 PRO A O 1
ATOM 719 N N . GLY A 1 91 ? 31.395 -17.640 -19.748 1.00 42.03 91 GLY A N 1
ATOM 720 C CA . GLY A 1 91 ? 31.071 -16.282 -19.278 1.00 42.03 91 GLY A CA 1
ATOM 721 C C . GLY A 1 91 ? 29.620 -15.812 -19.439 1.00 42.03 91 GLY A C 1
ATOM 722 O O . GLY A 1 91 ? 29.251 -14.803 -18.851 1.00 42.03 91 GLY A O 1
ATOM 723 N N . SER A 1 92 ? 28.770 -16.495 -20.214 1.00 42.31 92 SER A N 1
ATOM 724 C CA . SER A 1 92 ? 27.321 -16.207 -20.222 1.00 42.31 92 SER A CA 1
ATOM 725 C C . SER A 1 92 ? 26.495 -17.368 -20.769 1.00 42.31 92 SER A C 1
ATOM 727 O O . SER A 1 92 ? 26.762 -17.860 -21.872 1.00 42.31 92 SER A O 1
ATOM 729 N N . SER A 1 93 ? 25.464 -17.762 -20.011 1.00 50.78 93 SER A N 1
ATOM 730 C CA . SER A 1 93 ? 24.474 -18.764 -20.422 1.00 50.78 93 SER A CA 1
ATOM 731 C C . SER A 1 93 ? 23.760 -18.338 -21.720 1.00 50.78 93 SER A C 1
ATOM 733 O O . SER A 1 93 ? 23.492 -17.142 -21.893 1.00 50.78 93 SER A O 1
ATOM 735 N N . PRO A 1 94 ? 23.417 -19.268 -22.639 1.00 54.66 94 PRO A N 1
ATOM 736 C CA . PRO A 1 94 ? 22.775 -18.938 -23.916 1.00 54.66 94 PRO A CA 1
ATOM 737 C C . PRO A 1 94 ? 21.485 -18.109 -23.801 1.00 54.66 94 PRO A C 1
ATOM 739 O O . PRO A 1 94 ? 21.181 -17.332 -24.707 1.00 54.66 94 PRO A O 1
ATOM 742 N N . CYS A 1 95 ? 20.741 -18.227 -22.694 1.00 59.03 95 CYS A N 1
ATOM 743 C CA . CYS A 1 95 ? 19.546 -17.414 -22.443 1.00 59.03 95 CYS A CA 1
ATOM 744 C C . CYS A 1 95 ? 19.869 -15.928 -22.199 1.00 59.03 95 CYS A C 1
ATOM 746 O O . CYS A 1 95 ? 19.148 -15.062 -22.685 1.00 59.03 95 CYS A O 1
ATOM 748 N N . ILE A 1 96 ? 20.980 -15.615 -21.524 1.00 60.34 96 ILE A N 1
ATOM 749 C CA . ILE A 1 96 ? 21.374 -14.235 -21.190 1.00 60.34 96 ILE A CA 1
ATOM 750 C C . ILE A 1 96 ? 21.763 -13.465 -22.457 1.00 60.34 96 ILE A C 1
ATOM 752 O O . ILE A 1 96 ? 21.336 -12.326 -22.640 1.00 60.34 96 ILE A O 1
ATOM 756 N N . ARG A 1 97 ? 22.526 -14.097 -23.363 1.00 60.62 97 ARG A N 1
ATOM 757 C CA . ARG A 1 97 ? 22.891 -13.495 -24.660 1.00 60.62 97 ARG A CA 1
ATOM 758 C C . ARG A 1 97 ? 21.660 -13.211 -25.524 1.00 60.62 97 ARG A C 1
ATOM 760 O O . ARG A 1 97 ? 21.510 -12.092 -26.006 1.00 60.62 97 ARG A O 1
ATOM 767 N N . ARG A 1 98 ? 20.735 -14.173 -25.621 1.00 75.19 98 ARG A N 1
ATOM 768 C CA . ARG A 1 98 ? 19.467 -13.997 -26.347 1.00 75.19 98 ARG A CA 1
ATOM 769 C C . ARG A 1 98 ? 18.619 -12.861 -25.764 1.00 75.19 98 ARG A C 1
ATOM 771 O O . ARG A 1 98 ? 18.106 -12.044 -26.519 1.00 75.19 98 ARG A O 1
ATOM 778 N N . ASN A 1 99 ? 18.523 -12.769 -24.436 1.00 83.00 99 ASN A N 1
ATOM 779 C CA . ASN A 1 99 ? 17.791 -11.693 -23.761 1.00 83.00 99 ASN A CA 1
ATOM 780 C C . ASN A 1 99 ? 18.407 -10.308 -24.021 1.00 83.00 99 ASN A C 1
ATOM 782 O O . ASN A 1 99 ? 17.665 -9.337 -24.147 1.00 83.00 99 ASN A O 1
ATOM 786 N N . ALA A 1 100 ? 19.735 -10.207 -24.155 1.00 85.75 100 ALA A N 1
ATOM 787 C CA . ALA A 1 100 ? 20.402 -8.953 -24.501 1.00 85.75 100 ALA A CA 1
ATOM 788 C C . ALA A 1 100 ? 20.093 -8.497 -25.937 1.00 85.75 100 ALA A C 1
ATOM 790 O O . ALA A 1 100 ? 19.689 -7.355 -26.138 1.00 85.75 100 ALA A O 1
ATOM 791 N N . GLU A 1 101 ? 20.221 -9.390 -26.921 1.00 85.69 101 GLU A N 1
ATOM 792 C CA . GLU A 1 101 ? 19.887 -9.099 -28.325 1.00 85.69 101 GLU A CA 1
ATOM 793 C C . GLU A 1 101 ? 18.407 -8.711 -28.487 1.00 85.69 101 GLU A C 1
ATOM 795 O O . GLU A 1 101 ? 18.075 -7.751 -29.187 1.00 85.69 101 GLU A O 1
ATOM 800 N N . TYR A 1 102 ? 17.518 -9.416 -27.781 1.00 86.25 102 TYR A N 1
ATOM 801 C CA . TYR A 1 102 ? 16.080 -9.155 -27.785 1.00 86.25 102 TYR A CA 1
ATOM 802 C C . TYR A 1 102 ? 15.732 -7.807 -27.137 1.00 86.25 102 TYR A C 1
ATOM 804 O O . TYR A 1 102 ? 14.956 -7.038 -27.700 1.00 86.25 102 TYR A O 1
ATOM 812 N N . TYR A 1 103 ? 16.355 -7.467 -26.005 1.00 90.69 103 TYR A N 1
ATOM 813 C CA . TYR A 1 103 ? 16.190 -6.165 -25.353 1.00 90.69 103 TYR A CA 1
ATOM 814 C C . TYR A 1 103 ? 16.618 -5.003 -26.265 1.00 90.69 103 TYR A C 1
ATOM 816 O O . TYR A 1 103 ? 15.862 -4.046 -26.426 1.00 90.69 103 TYR A O 1
ATOM 824 N N . GLU A 1 104 ? 17.772 -5.108 -26.933 1.00 91.06 104 GLU A N 1
ATOM 825 C CA . GLU A 1 104 ? 18.238 -4.088 -27.887 1.00 91.06 104 GLU A CA 1
ATOM 826 C C . GLU A 1 104 ? 17.296 -3.932 -29.092 1.00 91.06 104 GLU A C 1
ATOM 828 O O . GLU A 1 104 ? 17.073 -2.819 -29.571 1.00 91.06 104 GLU A O 1
ATOM 833 N N . MET A 1 105 ? 16.694 -5.026 -29.570 1.00 91.00 105 MET A N 1
ATOM 834 C CA . MET A 1 105 ? 15.655 -4.978 -30.604 1.00 91.00 105 MET A CA 1
ATOM 835 C C . MET A 1 105 ? 14.392 -4.251 -30.111 1.00 91.00 105 MET A C 1
ATOM 837 O O . MET A 1 105 ? 13.840 -3.422 -30.841 1.00 91.00 105 MET A O 1
ATOM 841 N N . ILE A 1 106 ? 13.943 -4.521 -28.880 1.00 91.25 106 ILE A N 1
ATOM 842 C CA . ILE A 1 106 ? 12.749 -3.883 -28.301 1.00 91.25 106 ILE A CA 1
ATOM 843 C C . ILE A 1 106 ? 12.990 -2.391 -28.020 1.00 91.25 106 ILE A C 1
ATOM 845 O O . ILE A 1 106 ? 12.101 -1.569 -28.250 1.00 91.25 106 ILE A O 1
ATOM 849 N N . LYS A 1 107 ? 14.200 -2.017 -27.589 1.00 91.06 107 LYS A N 1
ATOM 850 C CA . LYS A 1 107 ? 14.588 -0.622 -27.319 1.00 91.06 107 LYS A CA 1
ATOM 851 C C . LYS A 1 107 ? 14.535 0.269 -28.568 1.00 91.06 107 LYS A C 1
ATOM 853 O O . LYS A 1 107 ? 14.248 1.459 -28.454 1.00 91.06 107 LYS A O 1
ATOM 858 N N . ARG A 1 108 ? 14.747 -0.302 -29.760 1.00 89.88 108 ARG A N 1
ATOM 859 C CA . ARG A 1 108 ? 14.790 0.428 -31.044 1.00 89.88 108 ARG A CA 1
ATOM 860 C C . ARG A 1 108 ? 13.427 0.776 -31.650 1.00 89.88 108 ARG A C 1
ATOM 862 O O . ARG A 1 108 ? 13.354 1.756 -32.385 1.00 89.88 108 ARG A O 1
ATOM 869 N N . ASP A 1 109 ? 12.362 0.015 -31.381 1.00 87.81 109 ASP A N 1
ATOM 870 C CA . ASP A 1 109 ? 11.027 0.272 -31.953 1.00 87.81 109 ASP A CA 1
ATOM 871 C C . ASP A 1 109 ? 9.919 0.125 -30.897 1.00 87.81 109 ASP A C 1
ATOM 873 O O . ASP A 1 109 ? 9.730 -0.935 -30.297 1.00 87.81 109 ASP A O 1
ATOM 877 N N . ARG A 1 110 ? 9.122 1.191 -30.728 1.00 85.44 110 ARG A N 1
ATOM 878 C CA . ARG A 1 110 ? 7.965 1.231 -29.820 1.00 85.44 110 ARG A CA 1
ATOM 879 C C . ARG A 1 110 ? 6.934 0.137 -30.085 1.00 85.44 110 ARG A C 1
ATOM 881 O O . ARG A 1 110 ? 6.252 -0.277 -29.149 1.00 85.44 110 ARG A O 1
ATOM 888 N N . LYS A 1 111 ? 6.833 -0.376 -31.314 1.00 87.50 111 LYS A N 1
ATOM 889 C CA . LYS A 1 111 ? 5.940 -1.501 -31.646 1.00 87.50 111 LYS A CA 1
ATOM 890 C C . LYS A 1 111 ? 6.240 -2.748 -30.816 1.00 87.50 111 LYS A C 1
ATOM 892 O O . LYS A 1 111 ? 5.320 -3.498 -30.508 1.00 87.50 111 LYS A O 1
ATOM 897 N N . HIS A 1 112 ? 7.493 -2.948 -30.412 1.00 89.25 112 HIS A N 1
ATOM 898 C CA . HIS A 1 112 ? 7.943 -4.128 -29.677 1.00 89.25 112 HIS A CA 1
ATOM 899 C C . HIS A 1 112 ? 7.823 -4.004 -28.152 1.00 89.25 112 HIS A C 1
ATOM 901 O O . HIS A 1 112 ? 8.115 -4.969 -27.455 1.00 89.25 112 HIS A O 1
ATOM 907 N N . TRP A 1 113 ? 7.373 -2.869 -27.599 1.00 90.12 113 TRP A N 1
ATOM 908 C CA . TRP A 1 113 ? 7.332 -2.657 -26.140 1.00 90.12 113 TRP A CA 1
ATOM 909 C C . TRP A 1 113 ? 6.465 -3.674 -25.381 1.00 90.12 113 TRP A C 1
ATOM 911 O O . TRP A 1 113 ? 6.751 -3.970 -24.225 1.00 90.12 113 TRP A O 1
ATOM 921 N N . HIS A 1 114 ? 5.462 -4.269 -26.033 1.00 88.50 114 HIS A N 1
ATOM 922 C CA . HIS A 1 114 ? 4.682 -5.371 -25.463 1.00 88.50 114 HIS A CA 1
ATOM 923 C C . HIS A 1 114 ? 5.556 -6.594 -25.119 1.00 88.50 114 HIS A C 1
ATOM 925 O O . HIS A 1 114 ? 5.382 -7.188 -24.061 1.00 88.50 114 HIS A O 1
ATOM 931 N N . LEU A 1 115 ? 6.583 -6.883 -25.925 1.00 91.56 115 LEU A N 1
ATOM 932 C CA . LEU A 1 115 ? 7.525 -7.982 -25.694 1.00 91.56 115 LEU A CA 1
ATOM 933 C C . LEU A 1 115 ? 8.407 -7.741 -24.455 1.00 91.56 115 LEU A C 1
ATOM 935 O O . LEU A 1 115 ? 8.890 -8.700 -23.859 1.00 91.56 115 LEU A O 1
ATOM 939 N N . LEU A 1 116 ? 8.592 -6.482 -24.027 1.00 93.38 116 LEU A N 1
ATOM 940 C CA . LEU A 1 116 ? 9.248 -6.166 -22.752 1.00 93.38 116 LEU A CA 1
ATOM 941 C C . LEU A 1 116 ? 8.341 -6.498 -21.55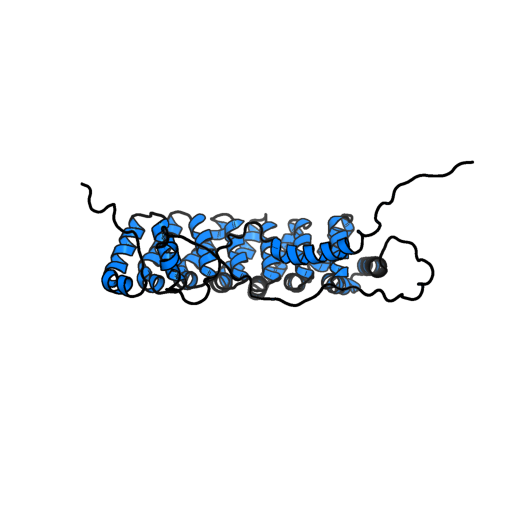7 1.00 93.38 116 LEU A C 1
ATOM 943 O O . LEU A 1 116 ? 8.839 -6.886 -20.505 1.00 93.38 116 LEU A O 1
ATOM 947 N N . VAL A 1 117 ? 7.018 -6.378 -21.715 1.00 94.12 117 VAL A N 1
ATOM 948 C CA . VAL A 1 117 ? 6.032 -6.776 -20.694 1.00 94.12 117 VAL A CA 1
ATOM 949 C C . VAL A 1 117 ? 5.999 -8.298 -20.562 1.00 94.12 117 VAL A C 1
ATOM 951 O O . VAL A 1 117 ? 6.014 -8.803 -19.442 1.00 94.12 117 VAL A O 1
ATOM 954 N N . ASP A 1 118 ? 6.032 -9.028 -21.679 1.00 93.06 118 ASP A N 1
ATOM 955 C CA . ASP A 1 118 ? 6.133 -10.494 -21.672 1.00 93.06 118 ASP A CA 1
ATOM 956 C C . ASP A 1 118 ? 7.456 -10.951 -21.034 1.00 93.06 118 ASP A C 1
ATOM 958 O O . ASP A 1 118 ? 7.473 -11.821 -20.165 1.00 93.06 118 ASP A O 1
ATOM 962 N N . MET A 1 119 ? 8.566 -10.288 -21.374 1.00 94.06 119 MET A N 1
ATOM 963 C CA . MET A 1 119 ? 9.876 -10.518 -20.757 1.00 94.06 119 MET A CA 1
ATOM 964 C C . MET A 1 119 ? 9.890 -10.178 -19.253 1.00 94.06 119 MET A C 1
ATOM 966 O O . MET A 1 119 ? 10.536 -10.874 -18.476 1.00 94.06 119 MET A O 1
ATOM 970 N N . ALA A 1 120 ? 9.154 -9.159 -18.804 1.00 95.00 120 ALA A N 1
ATOM 971 C CA . ALA A 1 120 ? 9.006 -8.826 -17.383 1.00 95.00 120 ALA A CA 1
ATOM 972 C C . ALA A 1 120 ? 8.189 -9.862 -16.584 1.00 95.00 120 ALA A C 1
ATOM 974 O O . ALA A 1 120 ? 8.313 -9.911 -15.359 1.00 95.00 120 ALA A O 1
ATOM 975 N N . LYS A 1 121 ? 7.377 -10.678 -17.268 1.00 93.31 121 LYS A N 1
ATOM 976 C CA . LYS A 1 121 ? 6.607 -11.800 -16.703 1.00 93.31 121 LYS A CA 1
ATOM 977 C C . LYS A 1 121 ? 7.352 -13.142 -16.768 1.00 93.31 121 LYS A C 1
ATOM 979 O O . LYS A 1 121 ? 6.900 -14.114 -16.173 1.00 93.31 121 LYS A O 1
ATOM 984 N N . ASP A 1 122 ? 8.494 -13.211 -17.455 1.00 92.25 122 ASP A N 1
ATOM 985 C CA . ASP A 1 122 ? 9.376 -14.383 -17.460 1.00 92.25 122 ASP A CA 1
ATOM 986 C C . ASP A 1 122 ? 10.407 -14.335 -16.316 1.00 92.25 122 ASP A C 1
ATOM 988 O O . ASP A 1 122 ? 10.886 -13.267 -15.928 1.00 92.25 122 ASP A O 1
ATOM 992 N N . ARG A 1 123 ? 10.821 -15.504 -15.813 1.00 89.00 123 ARG A N 1
ATOM 993 C CA . ARG A 1 123 ? 11.816 -15.634 -14.736 1.00 89.00 123 ARG A CA 1
ATOM 994 C C . ARG A 1 123 ? 13.173 -15.037 -15.123 1.00 89.00 123 ARG A C 1
ATOM 996 O O . ARG A 1 123 ? 13.748 -14.244 -14.372 1.00 89.00 123 ARG A O 1
ATOM 1003 N N . PHE A 1 124 ? 13.692 -15.409 -16.293 1.00 89.75 124 PHE A N 1
ATOM 1004 C CA . PHE A 1 124 ? 15.004 -14.967 -16.775 1.00 89.75 124 PHE A CA 1
ATOM 1005 C C . PHE A 1 124 ? 14.938 -13.551 -17.350 1.00 89.75 124 PHE A C 1
ATOM 1007 O O . PHE A 1 124 ? 15.872 -12.765 -17.174 1.00 89.75 124 PHE A O 1
ATOM 1014 N N . GLY A 1 125 ? 13.822 -13.202 -17.989 1.00 91.56 125 GLY A N 1
ATOM 1015 C CA . GLY A 1 125 ? 13.520 -11.855 -18.450 1.00 91.56 125 GLY A CA 1
ATOM 1016 C C . GLY A 1 125 ? 13.449 -10.843 -17.299 1.00 91.56 125 GLY A C 1
ATOM 1017 O O . GLY A 1 125 ? 14.185 -9.856 -17.336 1.00 91.56 125 GLY A O 1
ATOM 1018 N N . LYS A 1 126 ? 12.711 -11.123 -16.211 1.00 93.75 126 LYS A N 1
ATOM 1019 C CA . LYS A 1 126 ? 12.726 -10.312 -14.974 1.00 93.75 126 LYS A CA 1
ATOM 1020 C C . LYS A 1 126 ? 14.133 -10.174 -14.399 1.00 93.75 126 LYS A C 1
ATOM 1022 O O . LYS A 1 126 ? 14.504 -9.059 -14.025 1.00 93.75 126 LYS A O 1
ATOM 1027 N N . LYS A 1 127 ? 14.929 -11.255 -14.317 1.00 92.31 127 LYS A N 1
ATOM 1028 C CA . LYS A 1 127 ? 16.309 -11.190 -13.779 1.00 92.31 127 LYS A CA 1
ATOM 1029 C C . LYS A 1 127 ? 17.184 -10.276 -14.651 1.00 92.31 127 LYS A C 1
ATOM 1031 O O . LYS A 1 127 ? 17.865 -9.404 -14.116 1.00 92.31 127 LYS A O 1
ATOM 1036 N N . PHE A 1 128 ? 17.073 -10.377 -15.978 1.00 93.12 128 PHE A N 1
ATOM 1037 C CA . PHE A 1 128 ? 17.774 -9.496 -16.920 1.00 93.12 128 PHE A CA 1
ATOM 1038 C C . PHE A 1 128 ? 17.340 -8.023 -16.809 1.00 93.12 128 PHE A C 1
ATOM 1040 O O . PHE A 1 128 ? 18.195 -7.148 -16.658 1.00 93.12 128 PHE A O 1
ATOM 1047 N N . ILE A 1 129 ? 16.033 -7.729 -16.846 1.00 95.06 129 ILE A N 1
ATOM 1048 C CA . ILE A 1 129 ? 15.529 -6.344 -16.781 1.00 95.06 129 ILE A CA 1
ATOM 1049 C C . ILE A 1 129 ? 15.854 -5.721 -15.413 1.00 95.06 129 ILE A C 1
ATOM 1051 O O . ILE A 1 129 ? 16.253 -4.562 -15.358 1.00 95.06 129 ILE A O 1
ATOM 1055 N N . SER A 1 130 ? 15.788 -6.494 -14.320 1.00 94.06 130 SER A N 1
ATOM 1056 C CA . SER A 1 130 ? 16.232 -6.038 -12.991 1.00 94.06 130 SER A CA 1
ATOM 1057 C C . SER A 1 130 ? 17.710 -5.638 -13.000 1.00 94.06 130 SER A C 1
ATOM 1059 O O . SER A 1 130 ? 18.049 -4.562 -12.518 1.00 94.06 130 SER A O 1
ATOM 1061 N N . GLY A 1 131 ? 18.581 -6.448 -13.613 1.00 93.31 131 GLY A N 1
ATOM 1062 C CA . GLY A 1 131 ? 20.008 -6.135 -13.732 1.00 93.31 131 GLY A CA 1
ATOM 1063 C C . GLY A 1 131 ? 20.289 -4.865 -14.545 1.00 93.31 131 GLY A C 1
ATOM 1064 O O . GLY A 1 131 ? 21.207 -4.118 -14.202 1.00 93.31 131 GLY A O 1
ATOM 1065 N N . ARG A 1 132 ? 19.478 -4.577 -15.577 1.00 94.12 132 ARG A N 1
ATOM 1066 C CA . ARG A 1 132 ? 19.525 -3.313 -16.342 1.00 94.12 132 ARG A CA 1
ATOM 1067 C C . ARG A 1 132 ? 18.986 -2.119 -15.557 1.00 94.12 132 ARG A C 1
ATOM 1069 O O . ARG A 1 132 ? 19.548 -1.037 -15.649 1.00 94.12 132 ARG A O 1
ATOM 1076 N N . LEU A 1 133 ? 17.950 -2.313 -14.752 1.00 94.81 133 LEU A N 1
ATOM 1077 C CA . LEU A 1 133 ? 17.396 -1.282 -13.874 1.00 94.81 133 LEU A CA 1
ATOM 1078 C C . LEU A 1 133 ? 18.351 -0.918 -12.714 1.00 94.81 133 LEU A C 1
ATOM 1080 O O . LEU A 1 133 ? 18.352 0.211 -12.222 1.00 94.81 133 LEU A O 1
ATOM 1084 N N . GLU A 1 134 ? 19.167 -1.874 -12.269 1.00 92.75 134 GLU A N 1
ATOM 1085 C CA . GLU A 1 134 ? 20.147 -1.691 -11.194 1.00 92.75 134 GLU A CA 1
ATOM 1086 C C . GLU A 1 134 ? 21.467 -1.090 -11.689 1.00 92.75 134 GLU A C 1
ATOM 1088 O O . GLU A 1 134 ? 21.917 -0.108 -11.097 1.00 92.75 134 GLU A O 1
ATOM 1093 N N . ASN A 1 135 ? 22.034 -1.647 -12.769 1.00 91.56 135 ASN A N 1
ATOM 1094 C CA . ASN A 1 135 ? 23.402 -1.380 -13.244 1.00 91.56 135 ASN A CA 1
ATOM 1095 C C . ASN A 1 135 ? 23.478 -0.735 -14.646 1.00 91.56 135 ASN A C 1
ATOM 1097 O O . ASN A 1 135 ? 24.574 -0.532 -15.166 1.00 91.56 135 ASN A O 1
ATOM 1101 N N . GLY A 1 136 ? 22.342 -0.486 -15.302 1.00 90.25 136 GLY A N 1
ATOM 1102 C CA . GLY A 1 136 ? 22.284 0.202 -16.594 1.00 90.25 136 GLY A CA 1
ATOM 1103 C C . GLY A 1 136 ? 22.437 1.718 -16.465 1.00 90.25 136 GLY A C 1
ATOM 1104 O O . GLY A 1 136 ? 22.371 2.277 -15.371 1.00 90.25 136 GLY A O 1
ATOM 1105 N N . GLY A 1 137 ? 22.635 2.385 -17.603 1.00 93.44 137 GLY A N 1
ATOM 1106 C CA . GLY A 1 137 ? 22.640 3.848 -17.664 1.00 93.44 137 GLY A CA 1
ATOM 1107 C C . GLY A 1 137 ? 21.228 4.435 -17.582 1.00 93.44 137 GLY A C 1
ATOM 1108 O O . GLY A 1 137 ? 20.238 3.727 -17.780 1.00 93.44 137 GLY A O 1
ATOM 1109 N N . ASP A 1 138 ? 21.131 5.747 -17.361 1.00 94.19 138 ASP A N 1
ATOM 1110 C CA . ASP A 1 138 ? 19.842 6.437 -17.218 1.00 94.19 138 ASP A CA 1
ATOM 1111 C C . ASP A 1 138 ? 18.903 6.197 -18.410 1.00 94.19 138 ASP A C 1
ATOM 1113 O O . ASP A 1 138 ? 17.707 6.004 -18.214 1.00 94.19 138 ASP A O 1
ATOM 1117 N N . GLU A 1 139 ? 19.425 6.111 -19.639 1.00 93.69 139 GLU A N 1
ATOM 1118 C CA . GLU A 1 139 ? 18.623 5.781 -20.826 1.00 93.69 139 GLU A CA 1
ATOM 1119 C C . GLU A 1 139 ? 17.901 4.429 -20.724 1.00 93.69 139 GLU A C 1
ATOM 1121 O O . GLU A 1 139 ? 16.757 4.319 -21.161 1.00 93.69 139 GLU A O 1
ATOM 1126 N N . ASP A 1 140 ? 18.545 3.400 -20.159 1.00 93.94 140 ASP A N 1
ATOM 1127 C CA . ASP A 1 140 ? 17.923 2.088 -19.939 1.00 93.94 140 ASP A CA 1
ATOM 1128 C C . ASP A 1 140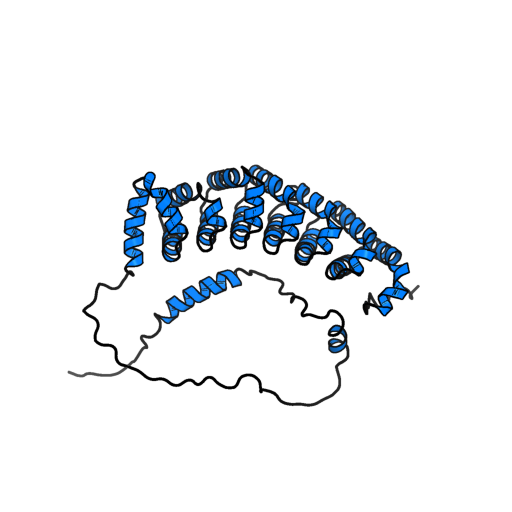 ? 16.857 2.169 -18.848 1.00 93.94 140 ASP A C 1
ATOM 1130 O O . ASP A 1 140 ? 15.758 1.644 -19.014 1.00 93.94 140 ASP A O 1
ATOM 1134 N N . ILE A 1 141 ? 17.151 2.874 -17.754 1.00 95.19 141 ILE A N 1
ATOM 1135 C CA . ILE A 1 141 ? 16.223 3.059 -16.634 1.00 95.19 141 ILE A CA 1
ATOM 1136 C C . ILE A 1 141 ? 14.961 3.798 -17.104 1.00 95.19 141 ILE A C 1
ATOM 1138 O O . ILE A 1 141 ? 13.848 3.313 -16.893 1.00 95.19 141 ILE A O 1
ATOM 1142 N N . GLN A 1 142 ? 15.116 4.930 -17.798 1.00 95.44 142 GLN A N 1
ATOM 1143 C CA . GLN A 1 142 ? 13.993 5.711 -18.327 1.00 95.44 142 GLN A CA 1
ATOM 1144 C C . GLN A 1 142 ? 13.195 4.932 -19.382 1.00 95.44 142 GLN A C 1
ATOM 1146 O O . GLN A 1 142 ? 11.964 4.995 -19.390 1.00 95.44 142 GLN A O 1
ATOM 1151 N N . PHE A 1 143 ? 13.872 4.156 -20.234 1.00 95.00 143 PHE A N 1
ATOM 1152 C CA . PHE A 1 143 ? 13.231 3.270 -21.203 1.00 95.00 143 PHE A CA 1
ATOM 1153 C C . PHE A 1 143 ? 12.377 2.184 -20.526 1.00 95.00 143 PHE A C 1
ATOM 1155 O O . PHE A 1 143 ? 11.198 2.046 -20.856 1.00 95.00 143 PHE A O 1
ATOM 1162 N N . ILE A 1 144 ? 12.943 1.452 -19.559 1.00 96.06 144 ILE A N 1
ATOM 1163 C CA . ILE A 1 144 ? 12.254 0.379 -18.827 1.00 96.06 144 ILE A CA 1
ATOM 1164 C C . ILE A 1 144 ? 11.028 0.938 -18.097 1.00 96.06 144 ILE A C 1
ATOM 1166 O O . ILE A 1 144 ? 9.934 0.389 -18.239 1.00 96.06 144 ILE A O 1
ATOM 1170 N N . ILE A 1 145 ? 11.182 2.048 -17.365 1.00 96.00 145 ILE A N 1
ATOM 1171 C CA . ILE A 1 145 ? 10.069 2.678 -16.640 1.00 96.00 145 ILE A CA 1
ATOM 1172 C C . ILE A 1 145 ? 8.979 3.124 -17.623 1.00 96.00 145 ILE A C 1
ATOM 1174 O O . ILE A 1 145 ? 7.813 2.771 -17.438 1.00 96.00 145 ILE A O 1
ATOM 1178 N N . GLY A 1 146 ? 9.336 3.849 -18.688 1.00 94.44 146 GLY A N 1
ATOM 1179 C CA . GLY A 1 146 ? 8.370 4.361 -19.665 1.00 94.44 146 GLY A CA 1
ATOM 1180 C C . GLY A 1 146 ? 7.604 3.258 -20.400 1.00 94.44 146 GLY A C 1
ATOM 1181 O O . GLY A 1 146 ? 6.395 3.374 -20.606 1.00 94.44 146 GLY A O 1
ATOM 1182 N N . ALA A 1 147 ? 8.274 2.158 -20.750 1.00 94.44 147 ALA A N 1
ATOM 1183 C CA . ALA A 1 147 ? 7.635 1.027 -21.414 1.00 94.44 147 ALA A CA 1
ATOM 1184 C C . ALA A 1 147 ? 6.678 0.267 -20.479 1.00 94.44 147 ALA A C 1
ATOM 1186 O O . ALA A 1 147 ? 5.524 0.018 -20.844 1.00 94.44 147 ALA A O 1
ATOM 1187 N N . LEU A 1 148 ? 7.119 -0.061 -19.260 1.00 96.31 148 LEU A N 1
ATOM 1188 C CA . LEU A 1 148 ? 6.356 -0.904 -18.333 1.00 96.31 148 LEU A CA 1
ATOM 1189 C C . LEU A 1 148 ? 5.229 -0.160 -17.595 1.00 96.31 148 LEU A C 1
ATOM 1191 O O . LEU A 1 148 ? 4.219 -0.783 -17.265 1.00 96.31 148 LEU A O 1
ATOM 1195 N N . THR A 1 149 ? 5.339 1.159 -17.387 1.00 95.75 149 THR A N 1
ATOM 1196 C CA . THR A 1 149 ? 4.322 1.973 -16.678 1.00 95.75 149 THR A CA 1
ATOM 1197 C C . THR A 1 149 ? 2.931 1.852 -17.313 1.00 95.75 149 THR A C 1
ATOM 1199 O O . THR A 1 149 ? 1.933 1.698 -16.609 1.00 95.75 149 THR A O 1
ATOM 1202 N N . SER A 1 150 ? 2.856 1.785 -18.646 1.00 93.88 150 SER A N 1
ATOM 1203 C CA . SER A 1 150 ? 1.601 1.572 -19.388 1.00 93.88 150 SER A CA 1
ATOM 1204 C C . SER A 1 150 ? 0.865 0.264 -19.038 1.00 93.88 150 SER A C 1
ATOM 1206 O O . SER A 1 150 ? -0.353 0.174 -19.191 1.00 93.88 150 SER A O 1
ATOM 1208 N N . HIS A 1 151 ? 1.586 -0.743 -18.536 1.00 96.00 151 HIS A N 1
ATOM 1209 C CA . HIS A 1 151 ? 1.080 -2.075 -18.195 1.00 96.00 151 HIS A CA 1
ATOM 1210 C C . HIS A 1 151 ? 1.142 -2.371 -16.687 1.00 96.00 151 HIS A C 1
ATOM 1212 O O . HIS A 1 151 ? 0.908 -3.510 -16.275 1.00 96.00 151 HIS A O 1
ATOM 1218 N N . ILE A 1 152 ? 1.406 -1.352 -15.858 1.00 97.25 152 ILE A N 1
ATOM 1219 C CA . ILE A 1 152 ? 1.755 -1.491 -14.437 1.00 97.25 152 ILE A CA 1
ATOM 1220 C C . ILE A 1 152 ? 0.784 -2.380 -13.650 1.00 97.25 152 ILE A C 1
ATOM 1222 O O . ILE A 1 152 ? 1.218 -3.278 -12.935 1.00 97.25 152 ILE A O 1
ATOM 1226 N N . LYS A 1 153 ? -0.528 -2.235 -13.875 1.00 97.56 153 LYS A N 1
ATOM 1227 C CA . LYS A 1 153 ? -1.576 -3.036 -13.218 1.00 97.56 153 LYS A CA 1
ATOM 1228 C C . LYS A 1 153 ? -1.403 -4.544 -13.430 1.00 97.56 153 LYS A C 1
ATOM 1230 O O . LYS A 1 153 ? -1.496 -5.312 -12.481 1.00 97.56 153 LYS A O 1
ATOM 1235 N N . LYS A 1 154 ? -1.095 -4.962 -14.666 1.00 97.38 154 LYS A N 1
ATOM 1236 C CA . LYS A 1 154 ? -0.890 -6.375 -15.045 1.00 97.38 154 LYS A CA 1
ATOM 1237 C C . LYS A 1 154 ? 0.434 -6.947 -14.538 1.00 97.38 154 LYS A C 1
ATOM 1239 O O . LYS A 1 154 ? 0.582 -8.167 -14.516 1.00 97.38 154 LYS A O 1
ATOM 1244 N N . LEU A 1 155 ? 1.398 -6.081 -14.222 1.00 98.06 155 LEU A N 1
ATOM 1245 C CA . LEU A 1 155 ? 2.703 -6.453 -13.681 1.00 98.06 155 LEU A CA 1
ATOM 1246 C C . LEU A 1 155 ? 2.662 -6.550 -12.153 1.00 98.06 155 LEU A C 1
ATOM 1248 O O . LEU A 1 155 ? 3.256 -7.466 -11.604 1.00 98.06 155 LEU A O 1
ATOM 1252 N N . MET A 1 156 ? 1.926 -5.668 -11.468 1.00 98.38 156 MET A N 1
ATOM 1253 C CA . MET A 1 156 ? 1.789 -5.688 -10.004 1.00 98.38 156 MET A CA 1
ATOM 1254 C C . MET A 1 156 ? 1.194 -6.999 -9.472 1.00 98.38 156 MET A C 1
ATOM 1256 O O . MET A 1 156 ? 1.635 -7.473 -8.436 1.00 98.38 156 MET A O 1
ATOM 1260 N N . VAL A 1 157 ? 0.240 -7.600 -10.190 1.00 98.06 157 VAL A N 1
ATOM 1261 C CA . VAL A 1 157 ? -0.397 -8.884 -9.819 1.00 98.06 157 VAL A CA 1
ATOM 1262 C C . VAL A 1 157 ? 0.282 -10.115 -10.441 1.00 98.06 157 VAL A C 1
ATOM 1264 O O . VAL A 1 157 ? -0.209 -11.232 -10.329 1.00 98.06 157 VAL A O 1
ATOM 1267 N N . ASP A 1 158 ? 1.398 -9.933 -11.151 1.00 98.19 158 ASP A N 1
ATOM 1268 C CA . ASP A 1 158 ? 2.135 -11.037 -11.769 1.00 98.19 158 ASP A CA 1
ATOM 1269 C C . ASP A 1 158 ? 3.187 -11.615 -10.820 1.00 98.19 158 ASP A C 1
ATOM 1271 O O . ASP A 1 158 ? 3.910 -10.858 -10.171 1.00 98.19 158 ASP A O 1
ATOM 1275 N N . SER A 1 159 ? 3.345 -12.941 -10.793 1.00 94.75 159 SER A N 1
ATOM 1276 C CA . SER A 1 159 ? 4.262 -13.638 -9.883 1.00 94.75 159 SER A CA 1
ATOM 1277 C C . SER A 1 159 ? 5.735 -13.234 -10.018 1.00 94.75 159 SER A C 1
ATOM 1279 O O . SER A 1 159 ? 6.465 -13.283 -9.026 1.00 94.75 159 SER A O 1
ATOM 1281 N N . PHE A 1 160 ? 6.173 -12.789 -11.201 1.00 93.88 160 PHE A N 1
ATOM 1282 C CA . PHE A 1 160 ? 7.524 -12.267 -11.443 1.00 93.88 160 PHE A CA 1
ATOM 1283 C C . PHE A 1 160 ? 7.527 -10.746 -11.633 1.00 93.88 160 PHE A C 1
ATOM 1285 O O . PHE A 1 160 ? 8.377 -10.054 -11.061 1.00 93.88 160 PHE A O 1
ATOM 1292 N N . GLY A 1 161 ? 6.547 -10.215 -12.368 1.00 96.88 161 GLY A N 1
ATOM 1293 C CA . GLY A 1 161 ? 6.417 -8.790 -12.667 1.00 96.88 161 GLY A CA 1
ATOM 1294 C C . GLY A 1 161 ? 6.338 -7.911 -11.416 1.00 96.88 161 GLY A C 1
ATOM 1295 O O . GLY A 1 161 ? 6.941 -6.837 -11.394 1.00 96.88 161 GLY A O 1
ATOM 1296 N N . ASN A 1 162 ? 5.698 -8.382 -10.337 1.00 97.62 162 ASN A N 1
ATOM 1297 C CA . ASN A 1 162 ? 5.556 -7.615 -9.094 1.00 97.62 162 ASN A CA 1
ATOM 1298 C C . ASN A 1 162 ? 6.915 -7.256 -8.472 1.00 97.62 162 ASN A C 1
ATOM 1300 O O . ASN A 1 162 ? 7.079 -6.160 -7.934 1.00 97.62 162 ASN A O 1
ATOM 1304 N N . LEU A 1 163 ? 7.901 -8.156 -8.578 1.00 96.00 163 LEU A N 1
ATOM 1305 C CA . LEU A 1 163 ? 9.247 -7.964 -8.036 1.00 96.00 163 LEU A CA 1
ATOM 1306 C C . LEU A 1 163 ? 10.011 -6.914 -8.847 1.00 96.00 163 LEU A C 1
ATOM 1308 O O . LEU A 1 163 ? 10.708 -6.074 -8.278 1.00 96.00 163 LEU A O 1
ATOM 1312 N N . LEU A 1 164 ? 9.843 -6.925 -10.174 1.00 96.69 164 LEU A N 1
ATOM 1313 C CA . LEU A 1 164 ? 10.418 -5.904 -11.045 1.00 96.69 164 LEU A CA 1
ATOM 1314 C C . LEU A 1 16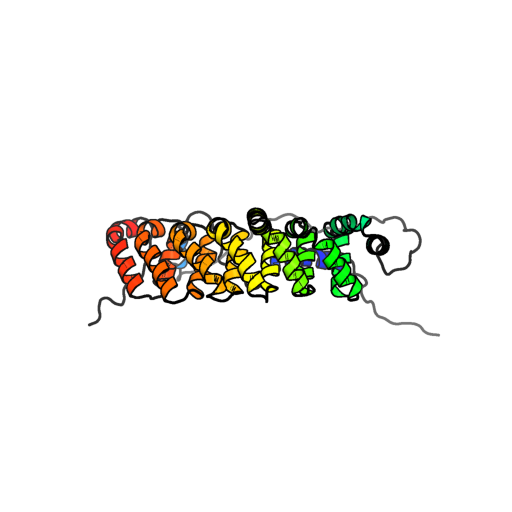4 ? 9.786 -4.532 -10.776 1.00 96.69 164 LEU A C 1
ATOM 1316 O O . LEU A 1 164 ? 10.509 -3.548 -10.661 1.00 96.69 164 LEU A O 1
ATOM 1320 N N . VAL A 1 165 ? 8.464 -4.465 -10.599 1.00 97.75 165 VAL A N 1
ATOM 1321 C CA . VAL A 1 165 ? 7.745 -3.225 -10.256 1.00 97.75 165 VAL A CA 1
ATOM 1322 C C . VAL A 1 165 ? 8.204 -2.651 -8.912 1.00 97.75 165 VAL A C 1
ATOM 1324 O O . VAL A 1 165 ? 8.450 -1.451 -8.804 1.00 97.75 165 VAL A O 1
ATOM 1327 N N . GLN A 1 166 ? 8.398 -3.498 -7.898 1.00 97.12 166 GLN A N 1
ATOM 1328 C CA . GLN A 1 166 ? 8.926 -3.068 -6.600 1.00 97.12 166 GLN A CA 1
ATOM 1329 C C . GLN A 1 166 ? 10.345 -2.481 -6.704 1.00 97.12 166 GLN A C 1
ATOM 1331 O O . GLN A 1 166 ? 10.640 -1.487 -6.036 1.00 97.12 166 GLN A O 1
ATOM 1336 N N . LYS A 1 167 ? 11.207 -3.044 -7.565 1.00 95.62 167 LYS A N 1
ATOM 1337 C CA . LYS A 1 167 ? 12.519 -2.454 -7.890 1.00 95.62 167 LYS A CA 1
ATOM 1338 C C . LYS A 1 167 ? 12.379 -1.163 -8.705 1.00 95.62 167 LYS A C 1
ATOM 1340 O O . LYS A 1 167 ? 13.116 -0.212 -8.465 1.00 95.62 167 LYS A O 1
ATOM 1345 N N . MET A 1 168 ? 11.416 -1.091 -9.625 1.00 96.38 168 MET A N 1
ATOM 1346 C CA . MET A 1 168 ? 11.153 0.079 -10.473 1.00 96.38 168 MET A CA 1
ATOM 1347 C C . MET A 1 168 ? 10.832 1.323 -9.636 1.00 96.38 168 MET A C 1
ATOM 1349 O O . MET A 1 168 ? 11.419 2.380 -9.858 1.00 96.38 168 MET A O 1
ATOM 1353 N N . PHE A 1 169 ? 10.004 1.187 -8.596 1.00 96.81 169 PHE A N 1
ATOM 1354 C CA . PHE A 1 169 ? 9.663 2.287 -7.683 1.00 96.81 169 PHE A CA 1
ATOM 1355 C C . PHE A 1 169 ? 10.835 2.837 -6.849 1.00 96.81 169 PHE A C 1
ATOM 1357 O O . PHE A 1 169 ? 10.683 3.901 -6.252 1.00 96.81 169 PHE A O 1
ATOM 1364 N N . LEU A 1 170 ? 11.995 2.167 -6.822 1.00 94.56 170 LEU A N 1
ATOM 1365 C CA . LEU A 1 170 ? 13.238 2.697 -6.237 1.00 94.56 170 LEU A CA 1
ATOM 1366 C C . LEU A 1 170 ? 14.032 3.596 -7.201 1.00 94.56 170 LEU A C 1
ATOM 1368 O O . LEU A 1 170 ? 14.967 4.268 -6.773 1.00 94.56 170 LEU A O 1
ATOM 1372 N N . LYS A 1 171 ? 13.704 3.571 -8.499 1.00 94.88 171 LYS A N 1
ATOM 1373 C CA . LYS A 1 171 ? 14.394 4.310 -9.570 1.00 94.88 171 LYS A CA 1
ATOM 1374 C C . LYS A 1 171 ? 13.507 5.372 -10.235 1.00 94.88 171 LYS A C 1
ATOM 1376 O O . LYS A 1 171 ? 14.027 6.251 -10.914 1.00 94.88 171 LYS A O 1
ATOM 13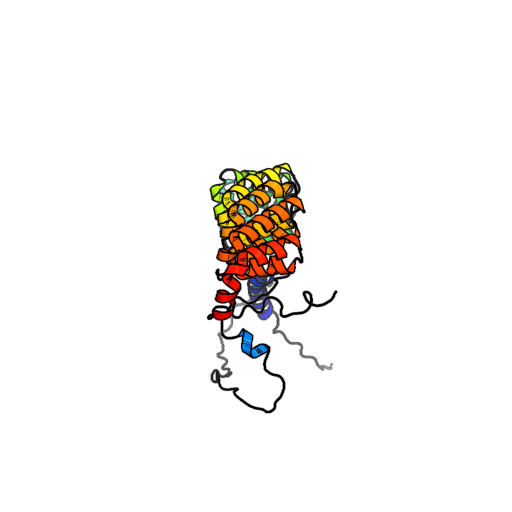81 N N . CYS A 1 172 ? 12.187 5.302 -10.051 1.00 94.81 172 CYS A N 1
ATOM 1382 C CA . CYS A 1 172 ? 11.244 6.297 -10.560 1.00 94.81 172 CYS A CA 1
ATOM 1383 C C . CYS A 1 172 ? 11.449 7.685 -9.935 1.00 94.81 172 CYS A C 1
ATOM 1385 O O . CYS A 1 172 ? 11.550 7.829 -8.718 1.00 94.81 172 CYS A O 1
ATOM 1387 N N . MET A 1 173 ? 11.383 8.720 -10.771 1.00 94.88 173 MET A N 1
ATOM 1388 C CA . MET A 1 173 ? 11.232 10.113 -10.340 1.00 94.88 173 MET A CA 1
ATOM 1389 C C . MET A 1 173 ? 9.785 10.402 -9.898 1.00 94.88 173 MET A C 1
ATOM 1391 O O . MET A 1 173 ? 8.854 9.701 -10.304 1.00 94.88 173 MET A O 1
ATOM 1395 N N . GLU A 1 174 ? 9.561 11.486 -9.142 1.00 93.81 174 GLU A N 1
ATOM 1396 C CA . GLU A 1 174 ? 8.228 11.878 -8.634 1.00 93.81 174 GLU A CA 1
ATOM 1397 C C . GLU A 1 174 ? 7.160 11.956 -9.742 1.00 93.81 174 GLU A C 1
ATOM 1399 O O . GLU A 1 174 ? 6.023 11.529 -9.537 1.00 93.81 174 GLU A O 1
ATOM 1404 N N . GLY A 1 175 ? 7.522 12.430 -10.941 1.00 95.25 175 GLY A N 1
ATOM 1405 C CA . GLY A 1 175 ? 6.616 12.479 -12.094 1.00 95.25 175 GLY A CA 1
ATOM 1406 C C . GLY A 1 175 ? 6.169 11.098 -12.595 1.00 95.25 175 GLY A C 1
ATOM 1407 O O . GLY A 1 175 ? 5.006 10.925 -12.948 1.00 95.25 175 GLY A O 1
ATOM 1408 N N . GLN A 1 176 ? 7.055 10.097 -12.561 1.00 96.62 176 GLN A N 1
ATOM 1409 C CA . GLN A 1 176 ? 6.772 8.716 -12.990 1.00 96.62 176 GLN A CA 1
ATOM 1410 C C . GLN A 1 176 ? 5.952 7.954 -11.941 1.00 96.62 176 GLN A C 1
ATOM 1412 O O . GLN A 1 176 ? 5.048 7.184 -12.279 1.00 96.62 176 GLN A O 1
ATOM 1417 N N . ILE A 1 177 ? 6.211 8.223 -10.656 1.00 97.31 177 ILE A N 1
ATOM 1418 C CA . ILE A 1 177 ? 5.327 7.805 -9.561 1.00 97.31 177 ILE A CA 1
ATOM 1419 C C . ILE A 1 177 ? 3.943 8.449 -9.735 1.00 97.31 177 ILE A C 1
ATOM 1421 O O . ILE A 1 177 ? 2.933 7.754 -9.653 1.00 97.31 177 ILE A O 1
ATOM 1425 N N . GLY A 1 178 ? 3.877 9.740 -10.074 1.00 97.25 178 GLY A N 1
ATOM 1426 C CA . GLY A 1 178 ? 2.631 10.455 -10.361 1.00 97.25 178 GLY A CA 1
ATOM 1427 C C . GLY A 1 178 ? 1.840 9.871 -11.536 1.00 97.25 178 GLY A C 1
ATOM 1428 O O . GLY A 1 178 ? 0.626 9.694 -11.429 1.00 97.25 178 GLY A O 1
ATOM 1429 N N . GLU A 1 179 ? 2.508 9.509 -12.634 1.00 97.25 179 GLU A N 1
ATOM 1430 C CA . GLU A 1 179 ? 1.896 8.800 -13.766 1.00 97.25 179 GLU A CA 1
ATOM 1431 C C . GLU A 1 179 ? 1.349 7.429 -13.341 1.00 97.25 179 GLU A C 1
ATOM 1433 O O . GLU A 1 179 ? 0.183 7.122 -13.600 1.00 97.25 179 GLU A O 1
ATOM 1438 N N . THR A 1 180 ? 2.132 6.648 -12.592 1.00 97.31 180 THR A N 1
ATOM 1439 C CA . THR A 1 180 ? 1.690 5.357 -12.042 1.00 97.31 180 THR A CA 1
ATOM 1440 C C . THR A 1 180 ? 0.467 5.515 -11.134 1.00 97.31 180 THR A C 1
ATOM 1442 O O . THR A 1 180 ? -0.524 4.800 -11.293 1.00 97.31 180 THR A O 1
ATOM 1445 N N . VAL A 1 181 ? 0.485 6.489 -10.220 1.00 98.00 181 VAL A N 1
ATOM 1446 C CA . VAL A 1 181 ? -0.654 6.826 -9.353 1.00 98.00 181 VAL A CA 1
ATOM 1447 C C . VAL A 1 181 ? -1.865 7.229 -10.190 1.00 98.00 181 VAL A C 1
ATOM 1449 O O . VAL A 1 181 ? -2.981 6.814 -9.877 1.00 98.00 181 VAL A O 1
ATOM 1452 N N . ASN A 1 182 ? -1.687 7.982 -11.278 1.00 97.56 182 ASN A N 1
ATOM 1453 C CA . ASN A 1 182 ? -2.773 8.337 -12.189 1.00 97.56 182 ASN A CA 1
ATOM 1454 C C . ASN A 1 182 ? -3.380 7.115 -12.889 1.00 97.56 182 ASN A C 1
ATOM 1456 O O . ASN A 1 182 ? -4.606 7.006 -12.923 1.00 97.56 182 ASN A O 1
ATOM 1460 N N . ILE A 1 183 ? -2.554 6.184 -13.372 1.00 97.56 183 ILE A N 1
ATOM 1461 C CA . ILE A 1 183 ? -3.002 4.930 -13.992 1.00 97.56 183 ILE A CA 1
ATOM 1462 C C . ILE A 1 183 ? -3.729 4.043 -12.975 1.00 97.56 183 ILE A C 1
ATOM 1464 O O . ILE A 1 183 ? -4.782 3.499 -13.293 1.00 97.56 183 ILE A O 1
ATOM 1468 N N . LEU A 1 184 ? -3.222 3.910 -11.749 1.00 97.31 184 LEU A N 1
ATOM 1469 C CA . LEU A 1 184 ? -3.843 3.076 -10.715 1.00 97.31 184 LEU A CA 1
ATOM 1470 C C . LEU A 1 184 ? -5.167 3.658 -10.206 1.00 97.31 184 LEU A C 1
ATOM 1472 O O . LEU A 1 184 ? -6.147 2.936 -10.058 1.00 97.31 184 LEU A O 1
ATOM 1476 N N . THR A 1 185 ? -5.228 4.970 -9.987 1.00 96.88 185 THR A N 1
ATOM 1477 C CA . THR A 1 185 ? -6.418 5.640 -9.431 1.00 96.88 185 THR A CA 1
ATOM 1478 C C . THR A 1 185 ? -7.500 5.968 -10.465 1.00 96.88 185 THR A C 1
ATOM 1480 O O . THR A 1 185 ? -8.563 6.449 -10.074 1.00 96.88 185 THR A O 1
ATOM 1483 N N . ASN A 1 186 ? -7.280 5.714 -11.764 1.00 95.69 186 ASN A N 1
ATOM 1484 C CA . ASN A 1 186 ? -8.298 5.956 -12.799 1.00 95.69 186 ASN A CA 1
ATOM 1485 C C . ASN A 1 186 ? -9.532 5.043 -12.666 1.00 95.69 186 ASN A C 1
ATOM 1487 O O . ASN A 1 186 ? -10.628 5.432 -13.059 1.00 95.69 186 ASN A O 1
ATOM 1491 N N . ASN A 1 187 ? -9.361 3.868 -12.058 1.00 94.25 187 ASN A N 1
ATOM 1492 C CA . ASN A 1 187 ? -10.414 2.922 -11.732 1.00 94.25 187 ASN A CA 1
ATOM 1493 C C . ASN A 1 187 ? -10.199 2.446 -10.294 1.00 94.25 187 ASN A C 1
ATOM 1495 O O . ASN A 1 187 ? -9.392 1.556 -10.031 1.00 94.25 187 ASN A O 1
ATOM 1499 N N . GLY A 1 188 ? -10.916 3.065 -9.354 1.00 94.00 188 GLY A N 1
ATOM 1500 C CA . GLY A 1 188 ? -10.728 2.801 -7.929 1.00 94.00 188 GLY A CA 1
ATOM 1501 C C . GLY A 1 188 ? -10.945 1.335 -7.542 1.00 94.00 188 GLY A C 1
ATOM 1502 O O . GLY A 1 188 ? -10.179 0.815 -6.741 1.00 94.00 188 GLY A O 1
ATOM 1503 N N . HIS A 1 189 ? -11.925 0.655 -8.147 1.00 96.19 189 HIS A N 1
ATOM 1504 C CA . HIS A 1 189 ? -12.193 -0.763 -7.878 1.00 96.19 189 HIS A CA 1
ATOM 1505 C C . HIS A 1 189 ? -11.034 -1.666 -8.312 1.00 96.19 189 HIS A C 1
ATOM 1507 O O . HIS A 1 189 ? -10.700 -2.619 -7.621 1.00 96.19 189 HIS A O 1
ATOM 1513 N N . GLU A 1 190 ? -10.374 -1.345 -9.424 1.00 97.12 190 GLU A N 1
ATOM 1514 C CA . GLU A 1 190 ? -9.235 -2.125 -9.910 1.00 97.12 190 GLU A CA 1
ATOM 1515 C C . GLU A 1 190 ? -8.013 -1.979 -8.994 1.00 97.12 190 GLU A C 1
ATOM 1517 O O . GLU A 1 190 ? -7.328 -2.965 -8.744 1.00 97.12 190 GLU A O 1
ATOM 1522 N N . LEU A 1 191 ? -7.776 -0.793 -8.417 1.00 98.31 191 LEU A N 1
ATOM 1523 C CA . LEU A 1 191 ? -6.747 -0.627 -7.384 1.00 98.31 191 LEU A CA 1
ATOM 1524 C C . LEU A 1 191 ? -7.086 -1.411 -6.106 1.00 98.31 191 LEU A C 1
ATOM 1526 O O . LEU A 1 191 ? -6.188 -2.024 -5.541 1.00 98.31 191 LEU A O 1
ATOM 1530 N N . ILE A 1 192 ? -8.353 -1.448 -5.672 1.00 98.44 192 ILE A N 1
ATOM 1531 C CA . ILE A 1 192 ? -8.762 -2.307 -4.546 1.00 98.44 192 ILE A CA 1
ATOM 1532 C C . ILE A 1 192 ? -8.473 -3.781 -4.863 1.00 98.44 192 ILE A C 1
ATOM 1534 O O . ILE A 1 192 ? -7.809 -4.435 -4.067 1.00 98.44 192 ILE A O 1
ATOM 1538 N N . ASN A 1 193 ? -8.839 -4.275 -6.049 1.00 98.38 193 ASN A N 1
ATOM 1539 C CA . ASN A 1 193 ? -8.537 -5.651 -6.461 1.00 98.38 193 ASN A CA 1
ATOM 1540 C C . ASN A 1 193 ? -7.025 -5.953 -6.469 1.00 98.38 193 ASN A C 1
ATOM 1542 O O . ASN A 1 193 ? -6.621 -7.032 -6.051 1.00 98.38 193 ASN A O 1
ATOM 1546 N N . ILE A 1 194 ? -6.177 -5.005 -6.891 1.00 98.62 194 ILE A N 1
ATOM 1547 C CA . ILE A 1 194 ? -4.709 -5.150 -6.817 1.00 98.62 194 ILE A CA 1
ATOM 1548 C C . ILE A 1 194 ? -4.236 -5.216 -5.353 1.00 98.62 194 ILE A C 1
ATOM 1550 O O . ILE A 1 194 ? -3.321 -5.972 -5.044 1.00 98.62 194 ILE A O 1
ATOM 1554 N N . CYS A 1 195 ? -4.849 -4.469 -4.432 1.00 98.62 195 CYS A N 1
ATOM 1555 C CA . CYS A 1 195 ? -4.519 -4.536 -3.004 1.00 98.62 195 CYS A CA 1
ATOM 1556 C C . CYS A 1 195 ? -4.937 -5.859 -2.335 1.00 98.62 195 CYS A C 1
ATOM 1558 O O . CYS A 1 195 ? -4.322 -6.232 -1.341 1.00 98.62 195 CYS A O 1
ATOM 1560 N N . LEU A 1 196 ? -5.963 -6.540 -2.857 1.00 98.25 196 LEU A N 1
ATOM 1561 C CA . LEU A 1 196 ? -6.434 -7.854 -2.390 1.00 98.25 196 LEU A CA 1
ATOM 1562 C C . LEU A 1 196 ? -5.604 -9.023 -2.958 1.00 98.25 196 LEU A C 1
ATOM 1564 O O . LEU A 1 196 ? -5.720 -10.153 -2.492 1.00 98.25 196 LEU A O 1
ATOM 1568 N N . ASP A 1 197 ? -4.752 -8.770 -3.953 1.00 98.50 197 ASP A N 1
ATOM 1569 C CA . ASP A 1 197 ? -3.892 -9.778 -4.576 1.00 98.50 197 ASP A CA 1
ATOM 1570 C C . ASP A 1 197 ? -2.584 -10.014 -3.788 1.00 98.50 197 ASP A C 1
ATOM 1572 O O . ASP A 1 197 ? -1.971 -9.089 -3.244 1.00 98.50 197 ASP A O 1
ATOM 1576 N N . THR A 1 198 ? -2.105 -11.260 -3.751 1.00 97.31 198 THR A N 1
ATOM 1577 C CA . THR A 1 198 ? -0.901 -11.663 -2.994 1.00 97.31 198 THR A CA 1
ATOM 1578 C C . THR A 1 198 ? 0.407 -11.068 -3.535 1.00 97.31 198 THR A C 1
ATOM 1580 O O . THR A 1 198 ? 1.368 -10.890 -2.779 1.00 97.31 198 THR A O 1
ATOM 1583 N N . HIS A 1 199 ? 0.459 -10.710 -4.817 1.00 98.00 199 HIS A N 1
ATOM 1584 C CA . HIS A 1 199 ? 1.582 -10.000 -5.428 1.00 98.00 199 HIS A CA 1
ATOM 1585 C C . HIS A 1 199 ? 1.318 -8.487 -5.481 1.00 98.00 199 HIS A C 1
ATOM 1587 O O . HIS A 1 199 ? 2.182 -7.686 -5.107 1.00 98.00 199 HIS A O 1
ATOM 1593 N N . GLY A 1 200 ? 0.094 -8.103 -5.846 1.00 98.38 200 GLY A N 1
ATOM 1594 C CA . GLY A 1 200 ? -0.348 -6.718 -5.964 1.00 98.38 200 GLY A CA 1
ATOM 1595 C C . GLY A 1 200 ? -0.255 -5.946 -4.651 1.00 98.38 200 GLY A C 1
ATOM 1596 O O . GLY A 1 200 ? 0.285 -4.840 -4.643 1.00 98.38 200 GLY A O 1
ATOM 1597 N N . SER A 1 201 ? -0.655 -6.544 -3.526 1.00 98.19 201 SER A N 1
ATOM 1598 C CA . SER A 1 201 ? -0.505 -5.970 -2.178 1.00 98.19 201 SER A CA 1
ATOM 1599 C C . SER A 1 201 ? 0.943 -5.590 -1.849 1.00 98.19 201 SER A C 1
ATOM 1601 O O . SER A 1 201 ? 1.180 -4.519 -1.287 1.00 98.19 201 SER A O 1
ATOM 1603 N N . LYS A 1 202 ? 1.929 -6.418 -2.223 1.00 98.00 202 LYS A N 1
ATOM 1604 C CA . LYS A 1 202 ? 3.365 -6.140 -2.027 1.00 98.00 202 LYS A CA 1
ATOM 1605 C C . LYS A 1 202 ? 3.824 -4.979 -2.914 1.00 98.00 202 LYS A C 1
ATOM 1607 O O . LYS A 1 202 ? 4.499 -4.063 -2.442 1.00 98.00 202 LYS A O 1
ATOM 1612 N N . SER A 1 203 ? 3.393 -4.950 -4.177 1.00 98.44 203 SER A N 1
ATOM 1613 C CA . SER A 1 203 ? 3.661 -3.817 -5.071 1.00 98.44 203 SER A CA 1
ATOM 1614 C C . SER A 1 203 ? 3.003 -2.513 -4.608 1.00 98.44 203 SER A C 1
ATOM 1616 O O . SER A 1 203 ? 3.631 -1.461 -4.715 1.00 98.44 203 SER A O 1
ATOM 1618 N N . VAL A 1 204 ? 1.778 -2.548 -4.070 1.00 98.62 204 VAL A N 1
ATOM 1619 C CA . VAL A 1 204 ? 1.106 -1.354 -3.526 1.00 98.62 204 VAL A CA 1
ATOM 1620 C C . VAL A 1 204 ? 1.822 -0.862 -2.274 1.00 98.62 204 VAL A C 1
ATOM 1622 O O . VAL A 1 204 ? 2.125 0.323 -2.207 1.00 98.62 204 VAL A O 1
ATOM 1625 N N . GLN A 1 205 ? 2.171 -1.736 -1.324 1.00 98.44 205 GLN A N 1
ATOM 1626 C CA . GLN A 1 205 ? 2.971 -1.346 -0.154 1.00 98.44 205 GLN A CA 1
ATOM 1627 C C . GLN A 1 205 ? 4.258 -0.623 -0.570 1.00 98.44 205 GLN A C 1
ATOM 1629 O O . GLN A 1 205 ? 4.584 0.425 -0.012 1.00 98.44 205 GLN A O 1
ATOM 1634 N N . LYS A 1 206 ? 4.942 -1.122 -1.610 1.00 98.12 206 LYS A N 1
ATOM 1635 C CA . LYS A 1 206 ? 6.149 -0.473 -2.124 1.00 98.12 206 LYS A CA 1
ATOM 1636 C C . LYS A 1 206 ? 5.883 0.867 -2.814 1.00 98.12 206 LYS A C 1
ATOM 1638 O O . LYS A 1 206 ? 6.695 1.774 -2.670 1.00 98.12 206 LYS A O 1
ATOM 1643 N N . LEU A 1 207 ? 4.759 1.009 -3.522 1.00 98.25 207 LEU A N 1
ATOM 1644 C CA . LEU A 1 207 ? 4.325 2.294 -4.075 1.00 98.25 207 LEU A CA 1
ATOM 1645 C C . LEU A 1 207 ? 4.083 3.322 -2.965 1.00 98.25 207 LEU A C 1
ATOM 1647 O O . LEU A 1 207 ? 4.540 4.452 -3.102 1.00 98.25 207 LEU A O 1
ATOM 1651 N N . LEU A 1 208 ? 3.394 2.937 -1.881 1.00 98.25 208 LEU A N 1
ATOM 1652 C CA . LEU A 1 208 ? 3.095 3.826 -0.750 1.00 98.25 208 LEU A CA 1
ATOM 1653 C C . LEU A 1 208 ? 4.374 4.394 -0.118 1.00 98.25 208 LEU A C 1
ATOM 1655 O O . LEU A 1 208 ? 4.411 5.581 0.189 1.00 98.25 208 LEU A O 1
ATOM 1659 N N . ASP A 1 209 ? 5.429 3.582 -0.001 1.00 97.44 209 ASP A N 1
ATOM 1660 C CA . ASP A 1 209 ? 6.742 4.016 0.503 1.00 97.44 209 ASP A CA 1
ATOM 1661 C C . ASP A 1 209 ? 7.500 4.962 -0.443 1.00 97.44 209 ASP A C 1
ATOM 1663 O O . ASP A 1 209 ? 8.380 5.692 0.009 1.00 97.44 209 ASP A O 1
ATOM 1667 N N . SER A 1 210 ? 7.160 4.977 -1.735 1.00 96.50 210 SER A N 1
ATOM 1668 C CA . SER A 1 210 ? 7.715 5.916 -2.721 1.00 96.50 210 SER A CA 1
ATOM 1669 C C . SER A 1 210 ? 6.874 7.194 -2.890 1.00 96.50 210 SER A C 1
ATOM 1671 O O . SER A 1 210 ? 7.252 8.058 -3.684 1.00 96.50 210 SER A O 1
ATOM 1673 N N . LEU A 1 211 ? 5.745 7.354 -2.183 1.00 97.12 211 LEU A N 1
ATOM 1674 C CA . LEU A 1 211 ? 4.930 8.573 -2.265 1.00 97.12 211 LEU A CA 1
ATOM 1675 C C . LEU A 1 211 ? 5.485 9.680 -1.358 1.00 97.12 211 LEU A C 1
ATOM 1677 O O . LEU A 1 211 ? 5.364 9.620 -0.138 1.00 97.12 211 LEU A O 1
ATOM 1681 N N . THR A 1 212 ? 6.016 10.740 -1.965 1.00 93.44 212 THR A N 1
ATOM 1682 C CA . THR A 1 212 ? 6.456 11.967 -1.269 1.00 93.44 212 THR A CA 1
ATOM 1683 C C . THR A 1 212 ? 5.471 13.129 -1.417 1.00 93.44 212 THR A C 1
ATOM 1685 O O . THR A 1 212 ? 5.483 14.071 -0.627 1.00 93.44 212 THR A O 1
ATOM 1688 N N . SER A 1 213 ? 4.612 13.081 -2.437 1.00 96.62 213 SER A N 1
ATOM 1689 C CA . SER A 1 213 ? 3.743 14.188 -2.827 1.00 96.62 213 SER A CA 1
ATOM 1690 C C . SER A 1 213 ? 2.372 14.088 -2.161 1.00 96.62 213 SER A C 1
ATOM 1692 O O . SER A 1 213 ? 1.600 13.169 -2.450 1.00 96.62 213 SER A O 1
ATOM 1694 N N . GLY A 1 214 ? 2.006 15.070 -1.332 1.00 96.62 214 GLY A N 1
ATOM 1695 C CA . GLY A 1 214 ? 0.711 15.087 -0.634 1.00 96.62 214 GLY A CA 1
ATOM 1696 C C . GLY A 1 214 ? -0.510 14.995 -1.566 1.00 96.62 214 GLY A C 1
ATOM 1697 O O . GLY A 1 214 ? -1.535 14.426 -1.188 1.00 96.62 214 GLY A O 1
ATOM 1698 N N . GLN A 1 215 ? -0.402 15.469 -2.816 1.00 96.62 215 GLN A N 1
ATOM 1699 C CA . GLN A 1 215 ? -1.453 15.291 -3.830 1.00 96.62 215 GLN A CA 1
ATOM 1700 C C . GLN A 1 215 ? -1.599 13.822 -4.259 1.00 96.62 215 GLN A C 1
ATOM 1702 O O . GLN A 1 215 ? -2.719 13.317 -4.356 1.00 96.62 215 GLN A O 1
ATOM 1707 N N . GLN A 1 216 ? -0.481 13.125 -4.482 1.00 97.44 216 GLN A N 1
ATOM 1708 C CA . GLN A 1 216 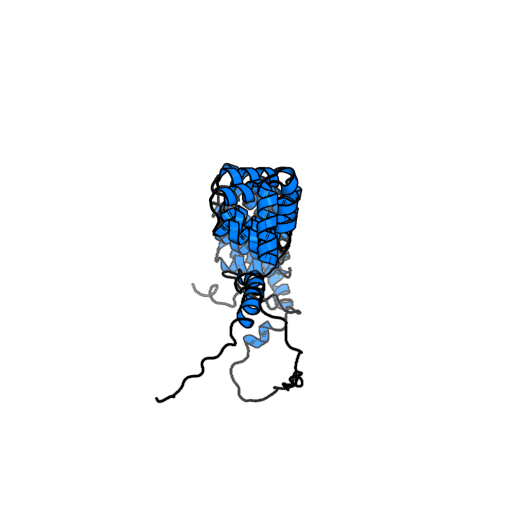? -0.463 11.706 -4.852 1.00 97.44 216 GLN A CA 1
ATOM 1709 C C . GLN A 1 216 ? -0.982 10.839 -3.695 1.00 97.44 216 GLN A C 1
ATOM 1711 O O . GLN A 1 216 ? -1.867 10.008 -3.910 1.00 97.44 216 GLN A O 1
ATOM 1716 N N . ILE A 1 217 ? -0.512 11.103 -2.468 1.00 98.25 217 ILE A N 1
ATOM 1717 C CA . ILE A 1 217 ? -0.974 10.446 -1.234 1.00 98.25 217 ILE A CA 1
ATOM 1718 C C . ILE A 1 217 ? -2.489 10.618 -1.086 1.00 98.25 217 ILE A C 1
ATOM 1720 O O . ILE A 1 217 ? -3.213 9.626 -1.012 1.00 98.25 217 ILE A O 1
ATOM 1724 N N . THR A 1 218 ? -2.997 11.854 -1.158 1.00 97.75 218 THR A N 1
ATOM 1725 C CA . THR A 1 218 ? -4.444 12.139 -1.105 1.00 97.75 218 THR A CA 1
ATOM 1726 C C . THR A 1 218 ? -5.222 11.350 -2.163 1.00 97.75 218 THR A C 1
ATOM 1728 O O . THR A 1 218 ? -6.282 10.793 -1.868 1.00 97.75 218 THR A O 1
ATOM 1731 N N . LYS A 1 219 ? -4.707 11.256 -3.396 1.00 97.50 219 LYS A N 1
ATOM 1732 C CA . LYS A 1 219 ? -5.383 10.546 -4.491 1.00 97.50 219 LYS A CA 1
ATOM 1733 C C . LYS A 1 219 ? -5.496 9.040 -4.234 1.00 97.50 219 LYS A C 1
ATOM 1735 O O . LYS A 1 219 ? -6.567 8.476 -4.456 1.00 97.50 219 LYS A O 1
ATOM 1740 N N . VAL A 1 220 ? -4.433 8.406 -3.736 1.00 98.25 220 VAL A N 1
ATOM 1741 C CA . VAL A 1 220 ? -4.430 6.976 -3.380 1.00 98.25 220 VAL A CA 1
ATOM 1742 C C . VAL A 1 220 ? -5.301 6.721 -2.146 1.00 98.25 220 VAL A C 1
ATOM 1744 O O . VAL A 1 220 ? -6.181 5.859 -2.182 1.00 98.25 220 VAL A O 1
ATOM 1747 N N . MET A 1 221 ? -5.152 7.523 -1.089 1.00 98.06 221 MET A N 1
ATOM 1748 C CA . MET A 1 221 ? -5.929 7.394 0.152 1.00 98.06 221 MET A CA 1
ATOM 1749 C C . MET A 1 221 ? -7.439 7.568 -0.070 1.00 98.06 221 MET A C 1
ATOM 1751 O O . MET A 1 221 ? -8.234 6.872 0.564 1.00 98.06 221 MET A O 1
ATOM 1755 N N . ASN A 1 222 ? -7.855 8.418 -1.016 1.00 97.44 222 ASN A N 1
ATOM 1756 C CA . ASN A 1 222 ? -9.258 8.570 -1.424 1.00 97.44 222 ASN A CA 1
ATOM 1757 C C . ASN A 1 222 ? -9.858 7.313 -2.080 1.00 97.44 222 ASN A C 1
ATOM 1759 O O . ASN A 1 222 ? -11.081 7.145 -2.062 1.00 97.44 222 ASN A O 1
ATOM 1763 N N . VAL A 1 223 ? -9.033 6.440 -2.667 1.00 98.00 223 VAL A N 1
ATOM 1764 C CA . VAL A 1 223 ? -9.468 5.128 -3.168 1.00 98.00 223 VAL A CA 1
ATOM 1765 C C . VAL A 1 223 ? -9.465 4.112 -2.029 1.00 98.00 223 VAL A C 1
ATOM 1767 O O . VAL A 1 223 ? -10.510 3.530 -1.746 1.00 98.00 223 VAL A O 1
ATOM 1770 N N . LEU A 1 224 ? -8.339 3.959 -1.324 1.00 98.00 224 LEU A N 1
ATOM 1771 C CA . LEU A 1 224 ? -8.182 2.957 -0.260 1.00 98.00 224 LEU A CA 1
ATOM 1772 C C . LEU A 1 224 ? -9.206 3.131 0.871 1.00 98.00 224 LEU A C 1
ATOM 1774 O O . LEU A 1 224 ? -9.764 2.148 1.351 1.00 98.00 224 LEU A O 1
ATOM 1778 N N . THR A 1 225 ? -9.556 4.374 1.225 1.00 96.88 225 THR A N 1
ATOM 1779 C CA . THR A 1 225 ? -10.595 4.653 2.232 1.00 96.88 225 THR A CA 1
ATOM 1780 C C . THR A 1 225 ? -11.953 4.045 1.853 1.00 96.88 225 THR A C 1
ATOM 1782 O O . THR A 1 225 ? -12.694 3.612 2.737 1.00 96.88 225 THR A O 1
ATOM 1785 N N . LYS A 1 226 ? -12.299 3.956 0.560 1.00 96.38 226 LYS A N 1
ATOM 1786 C CA . LYS A 1 226 ? -13.580 3.375 0.117 1.00 96.38 226 LYS A CA 1
ATOM 1787 C C . LYS A 1 226 ? -13.629 1.861 0.323 1.00 96.38 226 LYS A C 1
ATOM 1789 O O . LYS A 1 226 ? -14.679 1.349 0.688 1.00 96.38 226 LYS A O 1
ATOM 1794 N N . GLY A 1 227 ? -12.495 1.180 0.150 1.00 95.75 227 GLY A N 1
ATOM 1795 C CA . GLY A 1 227 ? -12.340 -0.258 0.388 1.00 95.75 227 GLY A CA 1
ATOM 1796 C C . GLY A 1 227 ? -11.928 -0.631 1.815 1.00 95.75 227 GLY A C 1
ATOM 1797 O O . GLY A 1 227 ? -11.604 -1.787 2.046 1.00 95.75 227 GLY A O 1
ATOM 1798 N N . THR A 1 228 ? -11.913 0.307 2.776 1.00 95.12 228 THR A N 1
ATOM 1799 C CA . THR A 1 228 ? -11.331 0.103 4.125 1.00 95.12 228 THR A CA 1
ATOM 1800 C C . THR A 1 228 ? -11.707 -1.229 4.775 1.00 95.12 228 THR A C 1
ATOM 1802 O O . THR A 1 228 ? -10.825 -1.915 5.277 1.00 95.12 228 THR A O 1
ATOM 1805 N N . VAL A 1 229 ? -12.996 -1.585 4.798 1.00 94.69 229 VAL A N 1
ATOM 1806 C CA . VAL A 1 229 ? -13.482 -2.796 5.485 1.00 94.69 229 VAL A CA 1
ATOM 1807 C C . VAL A 1 229 ? -13.035 -4.060 4.756 1.00 94.69 229 VAL A C 1
ATOM 1809 O O . VAL A 1 229 ? -12.488 -4.958 5.383 1.00 94.69 229 VAL A O 1
ATOM 1812 N N . GLU A 1 230 ? -13.220 -4.092 3.437 1.00 97.06 230 GLU A N 1
ATOM 1813 C CA . GLU A 1 230 ? -12.822 -5.194 2.557 1.00 97.06 230 GLU A CA 1
ATOM 1814 C C . GLU A 1 230 ? -11.314 -5.455 2.659 1.00 97.06 230 GLU A C 1
ATOM 1816 O O . GLU A 1 230 ? -10.903 -6.552 3.021 1.00 97.06 230 GLU A O 1
ATOM 1821 N N . LEU A 1 231 ? -10.497 -4.411 2.488 1.00 97.88 231 LEU A N 1
ATOM 1822 C CA . LEU A 1 231 ? -9.043 -4.488 2.632 1.00 97.88 231 LEU A CA 1
ATOM 1823 C C . LEU A 1 231 ? -8.618 -4.931 4.037 1.00 97.88 231 LEU A C 1
ATOM 1825 O O . LEU A 1 231 ? -7.717 -5.745 4.172 1.00 97.88 231 LEU A O 1
ATOM 1829 N N . THR A 1 232 ? -9.249 -4.412 5.092 1.00 96.31 232 THR A N 1
ATOM 1830 C CA . THR A 1 232 ? -8.870 -4.716 6.487 1.00 96.31 232 THR A CA 1
ATOM 1831 C C . THR A 1 232 ? -9.145 -6.171 6.874 1.00 96.31 232 THR A C 1
ATOM 1833 O O . THR A 1 232 ? -8.440 -6.712 7.725 1.00 96.31 232 THR A O 1
ATOM 1836 N N . LYS A 1 233 ? -10.156 -6.798 6.266 1.00 94.56 233 LYS A N 1
ATOM 1837 C CA . LYS A 1 233 ? -10.554 -8.190 6.528 1.00 94.56 233 LYS A CA 1
ATOM 1838 C C . LYS A 1 233 ? -9.877 -9.192 5.579 1.00 94.56 233 LYS A C 1
ATOM 1840 O O . LYS A 1 233 ? -9.977 -10.399 5.784 1.00 94.56 233 LYS A O 1
ATOM 1845 N N . ASP A 1 234 ? -9.144 -8.714 4.576 1.00 97.06 234 ASP A N 1
ATOM 1846 C CA . ASP A 1 234 ? -8.460 -9.547 3.586 1.00 97.06 234 ASP A CA 1
ATOM 1847 C C . ASP A 1 234 ? -7.037 -9.981 4.022 1.00 97.06 234 ASP A C 1
ATOM 1849 O O . ASP A 1 234 ? -6.283 -9.163 4.567 1.00 97.06 234 ASP A O 1
ATOM 1853 N N . PRO A 1 235 ? -6.611 -11.236 3.756 1.00 94.00 235 PRO A N 1
ATOM 1854 C CA . PRO A 1 235 ? -5.268 -11.722 4.091 1.00 94.00 235 PRO A CA 1
ATOM 1855 C C . PRO A 1 235 ? -4.102 -10.960 3.441 1.00 94.00 235 PRO A C 1
ATOM 1857 O O . PRO A 1 235 ? -3.005 -10.986 3.988 1.00 94.00 235 PRO A O 1
ATOM 1860 N N . ASN A 1 236 ? -4.310 -10.272 2.316 1.00 95.69 236 ASN A N 1
ATOM 1861 C CA . ASN A 1 236 ? -3.293 -9.464 1.636 1.00 95.69 236 ASN A CA 1
ATOM 1862 C C . ASN A 1 236 ? -3.521 -7.957 1.878 1.00 95.69 236 ASN A C 1
ATOM 1864 O O . ASN A 1 236 ? -2.584 -7.206 2.172 1.00 95.69 236 ASN A O 1
ATOM 1868 N N . GLY A 1 237 ? -4.778 -7.512 1.795 1.00 97.31 237 GLY A N 1
ATOM 1869 C CA . GLY A 1 237 ? -5.184 -6.110 1.892 1.00 97.31 237 GLY A CA 1
ATOM 1870 C C . GLY A 1 237 ? -4.899 -5.466 3.249 1.00 97.31 237 GLY A C 1
ATOM 1871 O O . GLY A 1 237 ? -4.604 -4.266 3.306 1.00 97.31 237 GLY A O 1
ATOM 1872 N N . HIS A 1 238 ? -4.906 -6.236 4.342 1.00 95.38 238 HIS A N 1
ATOM 1873 C CA . HIS A 1 238 ? -4.702 -5.674 5.677 1.00 95.38 238 HIS A CA 1
ATOM 1874 C C . HIS A 1 238 ? -3.274 -5.130 5.855 1.00 95.38 238 HIS A C 1
ATOM 1876 O O . HIS A 1 238 ? -3.083 -4.116 6.531 1.00 95.38 238 HIS A O 1
ATOM 1882 N N . HIS A 1 239 ? -2.288 -5.714 5.163 1.00 95.44 239 HIS A N 1
ATOM 1883 C CA . HIS A 1 239 ? -0.924 -5.188 5.091 1.00 95.44 239 HIS A CA 1
ATOM 1884 C C . HIS A 1 239 ? -0.856 -3.835 4.371 1.00 95.44 239 HIS A C 1
ATOM 1886 O O . HIS A 1 239 ? -0.106 -2.954 4.788 1.00 95.44 239 HIS A O 1
ATOM 1892 N N . VAL A 1 240 ? -1.677 -3.612 3.336 1.00 98.19 240 VAL A N 1
ATOM 1893 C CA . VAL A 1 240 ? -1.772 -2.304 2.662 1.00 98.19 240 VAL A CA 1
ATOM 1894 C C . VAL A 1 240 ? -2.313 -1.247 3.630 1.00 98.19 240 VAL A C 1
ATOM 1896 O O . VAL A 1 240 ? -1.747 -0.158 3.726 1.00 98.19 240 VAL A O 1
ATOM 1899 N N . ILE A 1 241 ? -3.348 -1.579 4.409 1.00 97.25 241 ILE A N 1
ATOM 1900 C CA . ILE A 1 241 ? -3.897 -0.686 5.443 1.00 97.25 241 ILE A CA 1
ATOM 1901 C C . ILE A 1 241 ? -2.857 -0.402 6.537 1.00 97.25 241 ILE A C 1
ATOM 1903 O O . ILE A 1 241 ? -2.652 0.759 6.898 1.00 97.25 241 ILE A O 1
ATOM 1907 N N . GLN A 1 242 ? -2.150 -1.424 7.029 1.00 93.94 242 GLN A N 1
ATOM 1908 C CA . GLN A 1 242 ? -1.045 -1.247 7.978 1.00 93.94 242 GLN A CA 1
ATOM 1909 C C . GLN A 1 242 ? 0.069 -0.358 7.408 1.00 93.94 242 GLN A C 1
ATOM 1911 O O . GLN A 1 242 ? 0.590 0.483 8.142 1.00 93.94 242 GLN A O 1
ATOM 1916 N N . GLN A 1 243 ? 0.401 -0.472 6.118 1.00 95.88 243 GLN A N 1
ATOM 1917 C CA . GLN A 1 243 ? 1.408 0.380 5.485 1.00 95.88 243 GLN A CA 1
ATOM 1918 C C . GLN A 1 243 ? 0.932 1.836 5.358 1.00 95.88 243 GLN A C 1
ATOM 1920 O O . GLN A 1 243 ? 1.699 2.734 5.690 1.00 95.88 243 GLN A O 1
ATOM 1925 N N . CYS A 1 244 ? -0.332 2.103 4.998 1.00 96.50 244 CYS A N 1
ATOM 1926 C CA . CYS A 1 244 ? -0.897 3.463 5.048 1.00 96.50 244 CYS A CA 1
ATOM 1927 C C . CYS A 1 244 ? -0.765 4.079 6.447 1.00 96.50 244 CYS A C 1
ATOM 1929 O O . CYS A 1 244 ? -0.283 5.206 6.600 1.00 96.50 244 CYS A O 1
ATOM 1931 N N . LEU A 1 245 ? -1.145 3.312 7.476 1.00 92.81 245 LEU A N 1
ATOM 1932 C CA . LEU A 1 245 ? -1.014 3.731 8.868 1.00 92.81 245 LEU A CA 1
ATOM 1933 C C . LEU A 1 245 ? 0.453 3.976 9.235 1.00 92.81 245 LEU A C 1
ATOM 1935 O O . LEU A 1 245 ? 0.750 4.976 9.879 1.00 92.81 245 LEU A O 1
ATOM 1939 N N . LYS A 1 246 ? 1.381 3.105 8.829 1.00 91.69 246 LYS A N 1
ATOM 1940 C CA . LYS A 1 246 ? 2.823 3.196 9.111 1.00 91.69 246 LYS A CA 1
ATOM 1941 C C . LYS A 1 246 ? 3.489 4.398 8.434 1.00 91.69 246 LYS A C 1
ATOM 1943 O O . LYS A 1 246 ? 4.187 5.133 9.135 1.00 91.69 246 LYS A O 1
ATOM 1948 N N . THR A 1 247 ? 3.268 4.592 7.137 1.00 93.75 247 THR A N 1
ATOM 1949 C CA . THR A 1 247 ? 4.020 5.533 6.293 1.00 93.75 247 THR A CA 1
ATOM 1950 C C . THR A 1 247 ? 3.495 6.968 6.390 1.00 93.75 247 THR A C 1
ATOM 1952 O O . THR A 1 247 ? 4.301 7.889 6.494 1.00 93.75 247 THR A O 1
ATOM 1955 N N . PHE A 1 248 ? 2.174 7.184 6.424 1.00 94.12 248 PHE A N 1
ATOM 1956 C CA . PHE A 1 248 ? 1.604 8.540 6.369 1.00 94.12 248 PHE A CA 1
ATOM 1957 C C . PHE A 1 248 ? 1.293 9.150 7.743 1.00 94.12 248 PHE A C 1
ATOM 1959 O O . PHE A 1 248 ? 1.184 8.463 8.766 1.00 94.12 248 PHE A O 1
ATOM 1966 N N . SER A 1 249 ? 1.128 10.473 7.760 1.00 92.25 249 SER A N 1
ATOM 1967 C CA . SER A 1 249 ? 0.756 11.246 8.946 1.00 92.25 249 SER A CA 1
ATOM 1968 C C . SER A 1 249 ? -0.695 10.998 9.385 1.00 92.25 249 SER A C 1
ATOM 1970 O O . SER A 1 249 ? -1.513 10.416 8.665 1.00 92.25 249 SER A O 1
ATOM 1972 N N . ASN A 1 250 ? -1.047 11.482 10.579 1.00 88.69 250 ASN A N 1
ATOM 1973 C CA . ASN A 1 250 ? -2.410 11.358 11.103 1.00 88.69 250 ASN A CA 1
ATOM 1974 C C . ASN A 1 250 ? -3.443 12.192 10.322 1.00 88.69 250 ASN A C 1
ATOM 1976 O O . ASN A 1 250 ? -4.612 11.812 10.282 1.00 88.69 250 ASN A O 1
ATOM 1980 N N . GLU A 1 251 ? -3.035 13.293 9.681 1.00 90.38 251 GLU A N 1
ATOM 1981 C CA . GLU A 1 251 ? -3.934 14.103 8.848 1.00 90.38 251 GLU A CA 1
ATOM 1982 C C . GLU A 1 251 ? -4.203 13.444 7.486 1.00 90.38 251 GLU A C 1
ATOM 1984 O O . GLU A 1 251 ? -5.344 13.429 7.031 1.00 90.38 251 GLU A O 1
ATOM 1989 N N . GLU A 1 252 ? -3.205 12.800 6.879 1.00 93.69 252 GLU A N 1
ATOM 1990 C CA . GLU A 1 252 ? -3.385 12.013 5.647 1.00 93.69 252 GLU A CA 1
ATOM 1991 C C . GLU A 1 252 ? -4.228 10.753 5.902 1.00 93.69 252 GLU A C 1
ATOM 1993 O O . GLU A 1 252 ? -5.125 10.417 5.125 1.00 93.69 252 GLU A O 1
ATOM 1998 N N . ASN A 1 253 ? -4.016 10.092 7.045 1.00 92.88 253 ASN A N 1
ATOM 1999 C CA . ASN A 1 253 ? -4.805 8.934 7.469 1.00 92.88 253 ASN A CA 1
ATOM 2000 C C . ASN A 1 253 ? -6.204 9.287 8.012 1.00 92.88 253 ASN A C 1
ATOM 2002 O O . ASN A 1 253 ? -7.010 8.386 8.227 1.00 92.88 253 ASN A O 1
ATOM 2006 N N . LYS A 1 254 ? -6.555 10.567 8.192 1.00 91.31 254 LYS A N 1
ATOM 2007 C CA . LYS A 1 254 ? -7.797 11.046 8.841 1.00 91.31 254 LYS A CA 1
ATOM 2008 C C . LYS A 1 254 ? -9.094 10.438 8.300 1.00 91.31 254 LYS A C 1
ATOM 2010 O O . LYS A 1 254 ? -10.043 10.218 9.056 1.00 91.31 254 LYS A O 1
ATOM 2015 N N . HIS A 1 255 ? -9.162 10.181 6.996 1.00 92.88 255 HIS A N 1
ATOM 2016 C CA . HIS A 1 255 ? -10.343 9.595 6.358 1.00 92.88 255 HIS A CA 1
ATOM 2017 C C . HIS A 1 255 ? -10.405 8.069 6.533 1.00 92.88 255 HIS A C 1
ATOM 2019 O O . HIS A 1 255 ? -11.450 7.561 6.947 1.00 92.88 255 HIS A O 1
ATOM 2025 N N . LEU A 1 256 ? -9.282 7.368 6.342 1.00 93.56 256 LEU A N 1
ATOM 2026 C CA . LEU A 1 256 ? -9.123 5.944 6.668 1.00 93.56 256 LEU A CA 1
ATOM 2027 C C . LEU A 1 256 ? -9.454 5.683 8.144 1.00 93.56 256 LEU A C 1
ATOM 2029 O O . LEU A 1 256 ? -10.241 4.802 8.477 1.00 93.56 256 LEU A O 1
ATOM 2033 N N . PHE A 1 257 ? -8.929 6.521 9.031 1.00 90.69 257 PHE A N 1
ATOM 2034 C CA . PHE A 1 257 ? -9.164 6.484 10.466 1.00 90.69 257 PHE A CA 1
ATOM 2035 C C . PHE A 1 257 ? -10.651 6.544 10.849 1.00 90.69 257 PHE A C 1
ATOM 2037 O O . PHE A 1 257 ? -11.113 5.756 11.675 1.00 90.69 257 PHE A O 1
ATOM 2044 N N . ARG A 1 258 ? -11.426 7.439 10.224 1.00 89.62 258 ARG A N 1
ATOM 2045 C CA . ARG A 1 258 ? -12.885 7.518 10.419 1.00 89.62 258 ARG A CA 1
ATOM 2046 C C . ARG A 1 258 ? -13.607 6.281 9.881 1.00 89.62 258 ARG A C 1
ATOM 2048 O O . ARG A 1 258 ? -14.579 5.844 10.492 1.00 89.62 258 ARG A O 1
ATOM 2055 N N . ALA A 1 259 ? -13.147 5.715 8.765 1.00 91.81 259 ALA A N 1
ATOM 2056 C CA . ALA A 1 259 ? -13.719 4.497 8.195 1.00 91.81 259 ALA A CA 1
ATOM 2057 C C . ALA A 1 259 ? -13.449 3.264 9.080 1.00 91.81 259 ALA A C 1
ATOM 2059 O O . ALA A 1 259 ? -14.370 2.484 9.322 1.00 91.81 259 ALA A O 1
ATOM 2060 N N . LEU A 1 260 ? -12.239 3.133 9.635 1.00 90.50 260 LEU A N 1
ATOM 2061 C CA . LEU A 1 260 ? -11.892 2.107 10.625 1.00 90.50 260 LEU A CA 1
ATOM 2062 C C . LEU A 1 260 ? -12.723 2.266 11.907 1.00 90.50 260 LEU A C 1
ATOM 2064 O O . LEU A 1 260 ? -13.292 1.293 12.392 1.00 90.50 260 LEU A O 1
ATOM 2068 N N . ALA A 1 261 ? -12.870 3.494 12.420 1.00 86.44 261 ALA A N 1
ATOM 2069 C CA . ALA A 1 261 ? -13.671 3.752 13.616 1.00 86.44 261 ALA A CA 1
ATOM 2070 C C . ALA A 1 261 ? -15.164 3.437 13.417 1.00 86.44 261 ALA A C 1
ATOM 2072 O O . ALA A 1 261 ? -15.771 2.802 14.275 1.00 86.44 261 ALA A O 1
ATOM 2073 N N . LYS A 1 262 ? -15.745 3.809 12.269 1.00 88.75 262 LYS A N 1
ATOM 2074 C CA . LYS A 1 262 ? -17.155 3.530 11.942 1.00 88.75 262 LYS A CA 1
ATOM 2075 C C . LYS A 1 262 ? -17.473 2.030 11.875 1.00 88.75 262 LYS A C 1
ATOM 2077 O O . LYS A 1 262 ? -18.584 1.638 12.208 1.00 88.75 262 LYS A O 1
ATOM 2082 N N . ASN A 1 263 ? -16.523 1.206 11.434 1.00 90.38 263 ASN A N 1
ATOM 2083 C CA . ASN A 1 263 ? -16.713 -0.237 11.239 1.00 90.38 263 ASN A CA 1
ATOM 2084 C C . ASN A 1 263 ? -15.955 -1.075 12.286 1.00 90.38 263 ASN A C 1
ATOM 2086 O O . ASN A 1 263 ? -15.707 -2.262 12.082 1.00 90.38 263 ASN A O 1
ATOM 2090 N N . CYS A 1 264 ? -15.571 -0.459 13.408 1.00 87.50 264 CYS A N 1
ATOM 2091 C CA . CYS A 1 264 ? -14.656 -1.038 14.388 1.00 87.50 264 CYS A CA 1
ATOM 2092 C C . CYS A 1 264 ? -15.120 -2.379 14.966 1.00 87.50 264 CYS A C 1
ATOM 2094 O O . CYS A 1 264 ? -14.287 -3.248 15.187 1.00 87.50 264 CYS A O 1
ATOM 2096 N N . VAL A 1 265 ? -16.426 -2.565 15.179 1.00 88.88 265 VAL A N 1
ATOM 2097 C CA . VAL A 1 265 ? -16.996 -3.801 15.737 1.00 88.88 265 VAL A CA 1
ATOM 2098 C C . VAL A 1 265 ? -16.915 -4.956 14.740 1.00 88.88 265 VAL A C 1
ATOM 2100 O O . VAL A 1 265 ? -16.613 -6.068 15.147 1.00 88.88 265 VAL A O 1
ATOM 2103 N N . ASP A 1 266 ? -17.147 -4.712 13.448 1.00 91.00 266 ASP A N 1
ATOM 2104 C CA . ASP A 1 266 ? -17.018 -5.745 12.409 1.00 91.00 266 ASP A CA 1
ATOM 2105 C C . ASP A 1 266 ? -15.543 -6.119 12.185 1.00 91.00 266 ASP A C 1
ATOM 2107 O O . ASP A 1 266 ? -15.184 -7.293 12.155 1.00 91.00 266 ASP A O 1
ATOM 2111 N N . ILE A 1 267 ? -14.669 -5.112 12.130 1.00 90.88 267 ILE A N 1
ATOM 2112 C CA . ILE A 1 267 ? -13.215 -5.283 12.002 1.00 90.88 267 ILE A CA 1
ATOM 2113 C C . ILE A 1 267 ? -12.617 -6.012 13.217 1.00 90.88 267 ILE A C 1
ATOM 2115 O O . ILE A 1 267 ? -11.765 -6.879 13.061 1.00 90.88 267 ILE A O 1
ATOM 2119 N N . ALA A 1 268 ? -13.067 -5.700 14.435 1.00 87.69 268 ALA A N 1
ATOM 2120 C CA . ALA A 1 268 ? -12.576 -6.325 15.666 1.00 87.69 268 ALA A CA 1
ATOM 2121 C C . ALA A 1 268 ? -12.892 -7.827 15.774 1.00 87.69 268 ALA A C 1
ATOM 2123 O O . ALA A 1 268 ? -12.268 -8.515 16.579 1.00 87.69 268 ALA A O 1
ATOM 2124 N N . ARG A 1 269 ? -13.859 -8.320 14.994 1.00 87.56 269 ARG A N 1
ATOM 2125 C CA . ARG A 1 269 ? -14.296 -9.724 14.954 1.00 87.56 269 ARG A CA 1
ATOM 2126 C C . ARG A 1 269 ? -13.632 -10.530 13.835 1.00 87.56 269 ARG A C 1
ATOM 2128 O O . ARG A 1 269 ? -14.010 -11.670 13.584 1.00 87.56 269 ARG A O 1
ATOM 2135 N N . ASP A 1 270 ? -12.659 -9.934 13.154 1.00 90.44 270 ASP A N 1
ATOM 2136 C CA . ASP A 1 270 ? -11.953 -10.529 12.030 1.00 90.44 270 ASP A CA 1
ATOM 2137 C C . ASP A 1 270 ? -10.493 -10.849 12.383 1.00 90.44 270 ASP A C 1
ATOM 2139 O O . ASP A 1 270 ? -9.822 -10.083 13.083 1.00 90.44 270 ASP A O 1
ATOM 2143 N N . GLN A 1 271 ? -9.986 -11.971 11.865 1.00 85.62 271 GLN A N 1
ATOM 2144 C CA . GLN A 1 271 ? -8.614 -12.423 12.104 1.00 85.62 271 GLN A CA 1
ATOM 2145 C C . GLN A 1 271 ? -7.556 -11.434 11.589 1.00 85.62 271 GLN A C 1
ATOM 2147 O O . GLN A 1 271 ? -6.554 -11.201 12.263 1.00 85.62 271 GLN A O 1
ATOM 2152 N N . ASN A 1 272 ? -7.798 -10.819 10.429 1.00 86.88 272 ASN A N 1
ATOM 2153 C CA . ASN A 1 272 ? -6.913 -9.833 9.811 1.00 86.88 272 ASN A CA 1
ATOM 2154 C C . ASN A 1 272 ? -7.178 -8.439 10.403 1.00 86.88 272 ASN A C 1
ATOM 2156 O O . ASN A 1 272 ? -6.254 -7.658 10.655 1.00 86.88 272 ASN A O 1
ATOM 2160 N N . GLY A 1 273 ? -8.444 -8.159 10.727 1.00 83.19 273 GLY A N 1
ATOM 2161 C CA . GLY A 1 273 ? -8.861 -6.911 11.363 1.00 83.19 273 GLY A CA 1
ATOM 2162 C C . GLY A 1 273 ? -8.210 -6.658 12.729 1.00 83.19 273 GLY A C 1
ATOM 2163 O O . GLY A 1 273 ? -7.851 -5.515 13.029 1.00 83.19 273 GLY A O 1
ATOM 2164 N N . TYR A 1 274 ? -7.947 -7.705 13.521 1.00 79.38 274 TYR A N 1
ATOM 2165 C CA . TYR A 1 274 ? -7.174 -7.599 14.769 1.00 79.38 274 TYR A CA 1
ATOM 2166 C C . TYR A 1 274 ? -5.738 -7.075 14.556 1.00 79.38 274 TYR A C 1
ATOM 2168 O O . TYR A 1 274 ? -5.242 -6.265 15.346 1.00 79.38 274 TYR A O 1
ATOM 2176 N N . CYS A 1 275 ? -5.073 -7.470 13.469 1.00 79.81 275 CYS A N 1
ATOM 2177 C CA . CYS A 1 275 ? -3.722 -7.001 13.148 1.00 79.81 275 CYS A CA 1
ATOM 2178 C C . CYS A 1 275 ? -3.706 -5.500 12.808 1.00 79.81 275 CYS A C 1
ATOM 2180 O O . CYS A 1 275 ? -2.790 -4.774 13.205 1.00 79.81 275 CYS A O 1
ATOM 2182 N N . VAL A 1 276 ? -4.742 -4.999 12.127 1.00 81.50 276 VAL A N 1
ATOM 2183 C CA . VAL A 1 276 ? -4.918 -3.558 11.860 1.00 81.50 276 VAL A CA 1
ATOM 2184 C C . VAL A 1 276 ? -5.272 -2.794 13.141 1.00 81.50 276 VAL A C 1
ATOM 2186 O O . VAL A 1 276 ? -4.762 -1.695 13.368 1.00 81.50 276 VAL A O 1
ATOM 2189 N N . PHE A 1 277 ? -6.102 -3.383 14.007 1.00 79.56 277 PHE A N 1
ATOM 2190 C CA . PHE A 1 277 ? -6.566 -2.800 15.271 1.00 79.56 277 PHE A CA 1
ATOM 2191 C C . PHE A 1 277 ? -5.411 -2.365 16.192 1.00 79.56 277 PHE A C 1
ATOM 2193 O O . PHE A 1 277 ? -5.447 -1.265 16.756 1.00 79.56 277 PHE A O 1
ATOM 2200 N N . GLN A 1 278 ? -4.365 -3.191 16.321 1.00 75.75 278 GLN A N 1
ATOM 2201 C CA . GLN A 1 278 ? -3.187 -2.865 17.133 1.00 75.75 278 GLN A CA 1
ATOM 2202 C C . GLN A 1 278 ? -2.442 -1.631 16.591 1.00 75.75 278 GLN A C 1
ATOM 2204 O O . GLN A 1 278 ? -2.220 -0.667 17.330 1.00 75.75 278 GLN A O 1
ATOM 2209 N N . SER A 1 279 ? -2.106 -1.626 15.295 1.00 77.31 279 SER A N 1
ATOM 2210 C CA . SER A 1 279 ? -1.415 -0.508 14.633 1.00 77.31 279 SER A CA 1
ATOM 2211 C C . SER A 1 279 ? -2.237 0.784 14.668 1.00 77.31 279 SER A C 1
ATOM 2213 O O . SER A 1 279 ? -1.684 1.866 14.871 1.00 77.31 279 SER A O 1
ATOM 2215 N N . PHE A 1 280 ? -3.559 0.669 14.516 1.00 77.88 280 PHE A N 1
ATOM 2216 C CA . PHE A 1 280 ? -4.501 1.779 14.605 1.00 77.88 280 PHE A CA 1
ATOM 2217 C C . PHE A 1 280 ? -4.432 2.458 15.979 1.00 77.88 280 PHE A C 1
ATOM 2219 O O . PHE A 1 280 ? -4.084 3.638 16.041 1.00 77.88 280 PHE A O 1
ATOM 2226 N N . ILE A 1 281 ? -4.663 1.732 17.085 1.00 75.38 281 ILE A N 1
ATOM 2227 C CA . ILE A 1 281 ? -4.685 2.345 18.431 1.00 75.38 281 ILE A CA 1
ATOM 2228 C C . ILE A 1 281 ? -3.360 3.043 18.772 1.00 75.38 281 ILE A C 1
ATOM 2230 O O . ILE A 1 281 ? -3.381 4.095 19.415 1.00 75.38 281 ILE A O 1
ATOM 2234 N N . LEU A 1 282 ? -2.222 2.485 18.344 1.00 73.56 282 LEU A N 1
ATOM 2235 C CA . LEU A 1 282 ? -0.899 3.061 18.610 1.00 73.56 282 LEU A CA 1
ATOM 2236 C C . LEU A 1 282 ? -0.670 4.413 17.917 1.00 73.56 282 LEU A C 1
ATOM 2238 O O . LEU A 1 282 ? 0.064 5.240 18.458 1.00 73.56 282 LEU A O 1
ATOM 2242 N N . LYS A 1 283 ? -1.285 4.652 16.751 1.00 74.00 283 LYS A N 1
ATOM 2243 C CA . LYS A 1 283 ? -1.118 5.899 15.984 1.00 74.00 283 LYS A CA 1
ATOM 2244 C C . LYS A 1 283 ? -2.264 6.899 16.119 1.00 74.00 283 LYS A C 1
ATOM 2246 O O . LYS A 1 283 ? -2.030 8.094 15.937 1.00 74.00 283 LYS A O 1
ATOM 2251 N N . THR A 1 284 ? -3.482 6.455 16.434 1.00 73.81 284 THR A N 1
ATOM 2252 C CA . THR A 1 284 ? -4.632 7.363 16.587 1.00 73.81 284 THR A CA 1
ATOM 2253 C C . THR A 1 284 ? -4.403 8.448 17.636 1.00 73.81 284 THR A C 1
ATOM 2255 O O . THR A 1 284 ? -3.870 8.195 18.718 1.00 73.81 284 THR A O 1
ATOM 2258 N N . ASP A 1 285 ? -4.873 9.661 17.340 1.00 75.50 285 ASP A N 1
ATOM 2259 C CA . ASP A 1 285 ? -4.904 10.755 18.304 1.00 75.50 285 ASP A CA 1
ATOM 2260 C C . ASP A 1 285 ? -5.842 10.447 19.490 1.00 75.50 285 ASP A C 1
ATOM 2262 O O . ASP A 1 285 ? -6.683 9.544 19.451 1.00 75.50 285 ASP A O 1
ATOM 2266 N N . LYS A 1 286 ? -5.723 11.228 20.570 1.00 75.06 286 LYS A N 1
ATOM 2267 C CA . LYS A 1 286 ? -6.476 10.989 21.810 1.00 75.06 286 LYS A CA 1
ATOM 2268 C C . LYS A 1 286 ? -8.000 11.015 21.613 1.00 75.06 286 LYS A C 1
ATOM 2270 O O . LYS A 1 286 ? -8.680 10.252 22.297 1.00 75.06 286 LYS A O 1
ATOM 2275 N N . HIS A 1 287 ? -8.531 11.864 20.731 1.00 76.06 287 HIS A N 1
ATOM 2276 C CA . HIS A 1 287 ? -9.973 12.000 20.512 1.00 76.06 287 HIS A CA 1
ATOM 2277 C C . HIS A 1 287 ? -10.514 10.810 19.716 1.00 76.06 287 HIS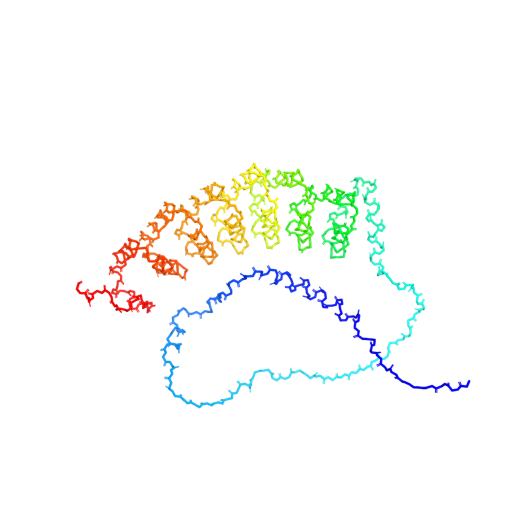 A C 1
ATOM 2279 O O . HIS A 1 287 ? -11.456 10.148 20.153 1.00 76.06 287 HIS A O 1
ATOM 2285 N N . LEU A 1 288 ? -9.887 10.481 18.587 1.00 72.88 288 LEU A N 1
ATOM 2286 C CA . LEU A 1 288 ? -10.278 9.332 17.772 1.00 72.88 288 LEU A CA 1
ATOM 2287 C C . LEU A 1 288 ? -10.116 8.004 18.528 1.00 72.88 288 LEU A C 1
ATOM 2289 O O . LEU A 1 288 ? -10.999 7.148 18.473 1.00 72.88 288 LEU A O 1
ATOM 2293 N N . ARG A 1 289 ? -9.034 7.855 19.303 1.00 79.38 289 ARG A N 1
ATOM 2294 C CA . ARG A 1 289 ? -8.838 6.697 20.184 1.00 79.38 289 ARG A CA 1
ATOM 2295 C C . ARG A 1 289 ? -9.945 6.591 21.234 1.00 79.38 289 ARG A C 1
ATOM 2297 O O . ARG A 1 289 ? -10.392 5.486 21.519 1.00 79.38 289 ARG A O 1
ATOM 2304 N N . ALA A 1 290 ? -10.407 7.713 21.793 1.00 79.94 290 ALA A N 1
ATOM 2305 C CA . ALA A 1 290 ? -11.520 7.725 22.742 1.00 79.94 290 ALA A CA 1
ATOM 2306 C C . ALA A 1 290 ? -12.851 7.331 22.080 1.00 79.94 290 ALA A C 1
ATOM 2308 O O . ALA A 1 290 ? -13.584 6.533 22.659 1.00 79.94 290 ALA A O 1
ATOM 2309 N N . GLN A 1 291 ? -13.131 7.808 20.860 1.00 79.75 291 GLN A N 1
ATOM 2310 C CA . GLN A 1 291 ? -14.298 7.378 20.078 1.00 79.75 291 GLN A CA 1
ATOM 2311 C C . GLN A 1 291 ? -14.281 5.858 19.858 1.00 79.75 291 GLN A C 1
ATOM 2313 O O . GLN A 1 291 ? -15.248 5.172 20.178 1.00 79.75 291 GLN A O 1
ATOM 2318 N N . PHE A 1 292 ? -13.156 5.324 19.379 1.00 79.88 292 PHE A N 1
ATOM 2319 C CA . PHE A 1 292 ? -12.978 3.899 19.105 1.00 79.88 292 PHE A CA 1
ATOM 2320 C C . PHE A 1 292 ? -13.120 3.030 20.357 1.00 79.88 292 PHE A C 1
ATOM 2322 O O . PHE A 1 292 ? -13.871 2.060 20.373 1.00 79.88 292 PHE A O 1
ATOM 2329 N N . VAL A 1 293 ? -12.444 3.409 21.444 1.00 83.81 293 VAL A N 1
ATOM 2330 C CA . VAL A 1 293 ? -12.577 2.743 22.745 1.00 83.81 293 VAL A CA 1
ATOM 2331 C C . VAL A 1 293 ? -14.023 2.809 23.245 1.00 83.81 293 VAL A C 1
ATOM 2333 O O . VAL A 1 293 ? -14.519 1.817 23.773 1.00 83.81 293 VAL A O 1
ATOM 2336 N N . GLY A 1 294 ? -14.724 3.924 23.017 1.00 84.94 294 GLY A N 1
ATOM 2337 C CA . GLY A 1 294 ? -16.154 4.072 23.274 1.00 84.94 294 GLY A CA 1
ATOM 2338 C C . GLY A 1 294 ? -16.985 2.991 22.581 1.00 84.94 294 GLY A C 1
ATOM 2339 O O . GLY A 1 294 ? -17.692 2.253 23.267 1.00 84.94 294 GLY A O 1
ATOM 2340 N N . GLU A 1 295 ? -16.850 2.840 21.263 1.00 86.69 295 GLU A N 1
ATOM 2341 C CA . GLU A 1 295 ? -17.547 1.808 20.477 1.00 86.69 295 GLU A CA 1
ATOM 2342 C C . GLU A 1 295 ? -17.244 0.381 20.965 1.00 86.69 295 GLU A C 1
ATOM 2344 O O . GLU A 1 295 ? -18.164 -0.418 21.163 1.00 86.69 295 GLU A O 1
ATOM 2349 N N . ILE A 1 296 ? -15.970 0.069 21.243 1.00 86.62 296 ILE A N 1
ATOM 2350 C CA . ILE A 1 296 ? -15.570 -1.234 21.802 1.00 86.62 296 ILE A CA 1
ATOM 2351 C C . ILE A 1 296 ? -16.200 -1.458 23.183 1.00 86.62 296 ILE A C 1
ATOM 2353 O O . ILE A 1 296 ? -16.662 -2.560 23.469 1.00 86.62 296 ILE A O 1
ATOM 2357 N N . THR A 1 297 ? -16.277 -0.431 24.040 1.00 85.50 297 THR A N 1
ATOM 2358 C CA . THR A 1 297 ? -16.928 -0.577 25.353 1.00 85.50 297 THR A CA 1
ATOM 2359 C C . THR A 1 297 ? -18.441 -0.757 25.255 1.00 85.50 297 THR A C 1
ATOM 2361 O O . THR A 1 297 ? -18.998 -1.534 26.029 1.00 85.50 297 THR A O 1
ATOM 2364 N N . GLN A 1 298 ? -19.111 -0.102 24.302 1.00 88.12 298 GLN A N 1
ATOM 2365 C CA . GLN A 1 298 ? -20.551 -0.263 24.067 1.00 88.12 298 GLN A CA 1
ATOM 2366 C C . GLN A 1 298 ? -20.884 -1.670 23.553 1.00 88.12 298 GLN A C 1
ATOM 2368 O O . GLN A 1 298 ? -21.830 -2.292 24.028 1.00 88.12 298 GLN A O 1
ATOM 2373 N N . ASN A 1 299 ? -20.056 -2.210 22.657 1.00 87.44 299 ASN A N 1
ATOM 2374 C CA . ASN A 1 299 ? -20.247 -3.525 22.036 1.00 87.44 299 ASN A CA 1
ATOM 2375 C C . ASN A 1 299 ? -19.499 -4.662 22.761 1.00 87.44 299 ASN A C 1
ATOM 2377 O O . ASN A 1 299 ? -19.389 -5.776 22.245 1.00 87.44 299 ASN A O 1
ATOM 2381 N N . ALA A 1 300 ? -19.001 -4.400 23.974 1.00 83.94 300 ALA A N 1
ATOM 2382 C CA . ALA A 1 300 ? -18.101 -5.283 24.714 1.00 83.94 300 ALA A CA 1
ATOM 2383 C C . ALA A 1 300 ? -18.644 -6.700 24.921 1.00 83.94 300 ALA A C 1
ATOM 2385 O O . ALA A 1 300 ? -17.872 -7.651 24.893 1.00 83.94 300 ALA A O 1
ATOM 2386 N N . LEU A 1 301 ? -19.959 -6.846 25.108 1.00 81.94 301 LEU A N 1
ATOM 2387 C CA . LEU A 1 301 ? -20.610 -8.143 25.289 1.00 81.94 301 LEU A CA 1
ATOM 2388 C C . LEU A 1 301 ? -20.488 -9.031 24.042 1.00 81.94 301 LEU A C 1
ATOM 2390 O O . LEU A 1 301 ? -20.128 -10.199 24.154 1.00 81.94 301 LEU A O 1
ATOM 2394 N N . VAL A 1 302 ? -20.761 -8.463 22.863 1.00 86.38 302 VAL A N 1
ATOM 2395 C CA . VAL A 1 302 ? -20.681 -9.165 21.572 1.00 86.38 302 VAL A CA 1
ATOM 2396 C C . VAL A 1 302 ? -19.228 -9.497 21.247 1.00 86.38 302 VAL A C 1
ATOM 2398 O O . VAL A 1 302 ? -18.927 -10.609 20.828 1.00 86.38 302 VAL A O 1
ATOM 2401 N N . LEU A 1 303 ? -18.317 -8.552 21.492 1.00 84.94 303 LEU A N 1
ATOM 2402 C CA . LEU A 1 303 ? -16.890 -8.740 21.245 1.00 84.94 303 LEU A CA 1
ATOM 2403 C C . LEU A 1 303 ? -16.267 -9.772 22.195 1.00 84.94 303 LEU A C 1
ATOM 2405 O O . LEU A 1 303 ? -15.500 -10.609 21.744 1.00 84.94 303 LEU A O 1
ATOM 2409 N N . ALA A 1 304 ? -16.618 -9.779 23.483 1.00 83.31 304 ALA A N 1
ATOM 2410 C CA . ALA A 1 304 ? -16.074 -10.736 24.453 1.00 83.31 304 ALA A CA 1
ATOM 2411 C C . ALA A 1 304 ? -16.475 -12.199 24.179 1.00 83.31 304 ALA A C 1
ATOM 2413 O O . ALA A 1 304 ? -15.776 -13.105 24.623 1.00 83.31 304 ALA A O 1
ATOM 2414 N N . GLN A 1 305 ? -17.579 -12.427 23.461 1.00 81.31 305 GLN A N 1
ATOM 2415 C CA . GLN A 1 305 ? -18.034 -13.755 23.025 1.00 81.31 305 GLN A CA 1
ATOM 2416 C C . GLN A 1 305 ? -17.433 -14.182 21.676 1.00 81.31 305 GLN A C 1
ATOM 2418 O O . GLN A 1 305 ? -17.586 -15.333 21.273 1.00 81.31 305 GLN A O 1
ATOM 2423 N N . ASP A 1 306 ? -16.787 -13.262 20.959 1.00 83.75 306 ASP A N 1
ATOM 2424 C CA . ASP A 1 306 ? -16.283 -13.499 19.615 1.00 83.75 306 ASP A CA 1
ATOM 2425 C C . ASP A 1 306 ? -14.862 -14.108 19.625 1.00 83.75 306 ASP A C 1
ATOM 2427 O O . ASP A 1 306 ? -14.024 -13.669 20.425 1.00 83.75 306 ASP A O 1
ATOM 2431 N N . PRO A 1 307 ? -14.545 -15.073 18.732 1.00 81.06 307 PRO A N 1
ATOM 2432 C CA . PRO A 1 307 ? -13.227 -15.713 18.669 1.00 81.06 307 PRO A CA 1
ATOM 2433 C C . PRO A 1 307 ? -12.042 -14.752 18.512 1.00 81.06 307 PRO A C 1
ATOM 2435 O O . PRO A 1 307 ? -10.963 -15.054 19.020 1.00 81.06 307 PRO A O 1
ATOM 2438 N N . TYR A 1 308 ? -12.237 -13.593 17.875 1.00 82.38 308 TYR A N 1
ATOM 2439 C CA . TYR A 1 308 ? -11.204 -12.567 17.689 1.00 82.38 308 TYR A CA 1
ATOM 2440 C C . TYR A 1 308 ? -11.482 -11.317 18.538 1.00 82.38 308 TYR A C 1
ATOM 2442 O O . TYR A 1 308 ? -10.570 -10.770 19.169 1.00 82.38 308 TYR A O 1
ATOM 2450 N N . GLY A 1 309 ? -12.754 -10.919 18.663 1.00 82.94 309 GLY A N 1
ATOM 2451 C CA . GLY A 1 309 ? -13.175 -9.740 19.430 1.00 82.94 309 GLY A CA 1
ATOM 2452 C C . GLY A 1 309 ? -12.793 -9.774 20.915 1.00 82.94 309 GLY A C 1
ATOM 2453 O O . GLY A 1 309 ? -12.574 -8.721 21.525 1.00 82.94 309 GLY A O 1
ATOM 2454 N N . ASN A 1 310 ? -12.630 -10.959 21.510 1.00 82.88 310 ASN A N 1
ATOM 2455 C CA . ASN A 1 310 ? -12.222 -11.074 22.910 1.00 82.88 310 ASN A CA 1
ATOM 2456 C C . ASN A 1 310 ? -10.789 -10.544 23.135 1.00 82.88 310 ASN A C 1
ATOM 2458 O O . ASN A 1 310 ? -10.521 -9.926 24.170 1.00 82.88 310 ASN A O 1
ATOM 2462 N N . TYR A 1 311 ? -9.887 -10.699 22.157 1.00 82.00 311 TYR A N 1
ATOM 2463 C CA . TYR A 1 311 ? -8.522 -10.162 22.216 1.00 82.00 311 TYR A CA 1
ATOM 2464 C C . TYR A 1 311 ? -8.506 -8.636 22.073 1.00 82.00 311 TYR A C 1
ATOM 2466 O O . TYR A 1 311 ? -7.689 -7.962 22.704 1.00 82.00 311 TYR A O 1
ATOM 2474 N N . VAL A 1 312 ? -9.444 -8.074 21.304 1.00 83.25 312 VAL A N 1
ATOM 2475 C CA . VAL A 1 312 ? -9.687 -6.625 21.220 1.00 83.25 312 VAL A CA 1
ATOM 2476 C C . VAL A 1 312 ? -10.113 -6.053 22.575 1.00 83.25 312 VAL A C 1
ATOM 2478 O O . VAL A 1 312 ? -9.533 -5.067 23.038 1.00 83.25 312 VAL A O 1
ATOM 2481 N N . VAL A 1 313 ? -11.075 -6.687 23.255 1.00 82.31 313 VAL A N 1
ATOM 2482 C CA . VAL A 1 313 ? -11.523 -6.252 24.591 1.00 82.31 313 VAL A CA 1
ATOM 2483 C C . VAL A 1 313 ? -10.375 -6.332 25.603 1.00 82.31 313 VAL A C 1
ATOM 2485 O O . VAL A 1 313 ? -10.126 -5.363 26.325 1.00 82.31 313 VAL A O 1
ATOM 2488 N N . GLN A 1 314 ? -9.622 -7.437 25.615 1.00 78.31 314 GLN A N 1
ATOM 2489 C CA . GLN A 1 314 ? -8.432 -7.597 26.461 1.00 78.31 314 GLN A CA 1
ATOM 2490 C C . GLN A 1 314 ? -7.374 -6.517 26.192 1.00 78.31 314 GLN A C 1
ATOM 2492 O O . GLN A 1 314 ? -6.838 -5.936 27.138 1.00 78.31 314 GLN A O 1
ATOM 2497 N N . TYR A 1 315 ? -7.110 -6.187 24.924 1.00 80.12 315 TYR A N 1
ATOM 2498 C CA . TYR A 1 315 ? -6.165 -5.132 24.557 1.00 80.12 315 TYR A CA 1
ATOM 2499 C C . TYR A 1 315 ? -6.594 -3.764 25.106 1.00 80.12 315 TYR A C 1
ATOM 2501 O O . TYR A 1 315 ? -5.771 -3.059 25.690 1.00 80.12 315 TYR A O 1
ATOM 2509 N N . VAL A 1 316 ? -7.880 -3.400 24.996 1.00 79.56 316 VAL A N 1
ATOM 2510 C CA . VAL A 1 316 ? -8.413 -2.135 25.543 1.00 79.56 316 VAL A CA 1
ATOM 2511 C C . VAL A 1 316 ? -8.294 -2.075 27.071 1.00 79.56 316 VAL A C 1
ATOM 2513 O O . VAL A 1 316 ? -7.923 -1.026 27.602 1.00 79.56 316 VAL A O 1
ATOM 2516 N N . VAL A 1 317 ? -8.518 -3.185 27.788 1.00 75.75 317 VAL A N 1
ATOM 2517 C CA . VAL A 1 317 ? -8.231 -3.268 29.236 1.00 75.75 317 VAL A CA 1
ATOM 2518 C C . VAL A 1 317 ? -6.734 -3.051 29.505 1.00 75.75 317 VAL A C 1
ATOM 2520 O O . VAL A 1 317 ? -6.371 -2.266 30.386 1.00 75.75 317 VAL A O 1
ATOM 2523 N N . GLY A 1 318 ? -5.865 -3.675 28.705 1.00 72.94 318 GLY A N 1
ATOM 2524 C CA . GLY A 1 318 ? -4.407 -3.545 28.781 1.00 72.94 318 GLY A CA 1
ATOM 2525 C C . GLY A 1 318 ? -3.878 -2.117 28.584 1.00 72.94 318 GLY A C 1
ATOM 2526 O O . GLY A 1 318 ? -2.845 -1.774 29.157 1.00 72.94 318 GLY A O 1
ATOM 2527 N N . GLN A 1 319 ? -4.608 -1.247 27.874 1.00 72.62 319 GLN A N 1
ATOM 2528 C CA . GLN A 1 319 ? -4.261 0.177 27.718 1.00 72.62 319 GLN A CA 1
ATOM 2529 C C . GLN A 1 319 ? -4.404 1.006 29.015 1.00 72.62 319 GLN A C 1
ATOM 2531 O O . GLN A 1 319 ? -4.058 2.188 29.022 1.00 72.62 319 GLN A O 1
ATOM 2536 N N . LYS A 1 320 ? -4.927 0.430 30.112 1.00 70.88 320 LYS A N 1
ATOM 2537 C CA . LYS A 1 320 ? -5.106 1.082 31.432 1.00 70.88 320 LYS A CA 1
ATOM 2538 C C . LYS A 1 320 ? -5.933 2.384 31.397 1.00 70.88 320 LYS A C 1
ATOM 2540 O O . LYS A 1 320 ? -5.803 3.246 32.269 1.00 70.88 320 LYS A O 1
ATOM 2545 N N . ILE A 1 321 ? -6.820 2.529 30.410 1.00 74.94 321 ILE A N 1
ATOM 2546 C CA . ILE A 1 321 ? -7.725 3.679 30.284 1.00 74.94 321 ILE A CA 1
ATOM 2547 C C . ILE A 1 321 ? -8.849 3.525 31.320 1.00 74.94 321 ILE A C 1
ATOM 2549 O O . ILE A 1 321 ? -9.819 2.812 31.081 1.00 74.94 321 ILE A O 1
ATOM 2553 N N . LYS A 1 322 ? -8.724 4.199 32.475 1.00 73.44 322 LYS A N 1
ATOM 2554 C CA . LYS A 1 322 ? -9.622 4.046 33.645 1.00 73.44 322 LYS A CA 1
ATOM 2555 C C . LYS A 1 322 ? -11.119 4.088 33.302 1.00 73.44 322 LYS A C 1
ATOM 2557 O O . LYS A 1 322 ? -11.896 3.296 33.829 1.00 73.44 322 LYS A O 1
ATOM 2562 N N . GLU A 1 323 ? -11.521 5.008 32.429 1.00 78.31 323 GLU A N 1
ATOM 2563 C CA . GLU A 1 323 ? -12.912 5.171 31.981 1.00 78.31 323 GLU A CA 1
ATOM 2564 C C . GLU A 1 323 ? -13.383 3.985 31.134 1.00 78.31 323 GLU A C 1
ATOM 2566 O O . GLU A 1 323 ? -14.475 3.471 31.359 1.00 78.31 323 GLU A O 1
ATOM 2571 N N . ALA A 1 324 ? -12.531 3.486 30.235 1.00 75.19 324 ALA A N 1
ATOM 2572 C CA . ALA A 1 324 ? -12.812 2.306 29.429 1.00 75.19 324 ALA A CA 1
ATOM 2573 C C . ALA A 1 324 ? -12.943 1.058 30.305 1.00 75.19 324 ALA A C 1
ATOM 2575 O O . ALA A 1 324 ? -13.929 0.338 30.193 1.00 75.19 324 ALA A O 1
ATOM 2576 N N . THR A 1 325 ? -12.006 0.833 31.232 1.00 74.81 325 THR A N 1
ATOM 2577 C CA . THR A 1 325 ? -12.061 -0.297 32.171 1.00 74.81 325 THR A CA 1
ATOM 2578 C C . THR A 1 325 ? -13.338 -0.263 33.014 1.00 74.81 325 THR A C 1
ATOM 2580 O O . THR A 1 325 ? -13.979 -1.297 33.184 1.00 74.81 325 THR A O 1
ATOM 2583 N N . ARG A 1 326 ? -13.763 0.918 33.489 1.00 74.56 326 ARG A N 1
ATOM 2584 C CA . ARG A 1 326 ? -15.024 1.083 34.234 1.00 74.56 326 ARG A CA 1
ATOM 2585 C C . ARG A 1 326 ? -16.253 0.791 33.366 1.00 74.56 326 ARG A C 1
ATOM 2587 O O . ARG A 1 326 ? -17.166 0.113 33.831 1.00 74.56 326 ARG A O 1
ATOM 2594 N N . SER A 1 327 ? -16.281 1.271 32.123 1.00 77.19 327 SER A N 1
ATOM 2595 C CA . SER A 1 327 ? -17.383 1.018 31.183 1.00 77.19 327 SER A CA 1
ATOM 2596 C C . SER A 1 327 ? -17.466 -0.455 30.775 1.00 77.19 327 SER A C 1
ATOM 2598 O O . SER A 1 327 ? -18.553 -1.024 30.785 1.00 77.19 327 SER A O 1
ATOM 2600 N N . LEU A 1 328 ? -16.326 -1.102 30.512 1.00 78.06 328 LEU A N 1
ATOM 2601 C CA . LEU A 1 328 ? -16.235 -2.544 30.267 1.00 78.06 328 LEU A CA 1
ATOM 2602 C C . LEU A 1 328 ? -16.731 -3.343 31.474 1.00 78.06 328 LEU A C 1
ATOM 2604 O O . LEU A 1 328 ? -17.583 -4.211 31.311 1.00 78.06 328 LEU A O 1
ATOM 2608 N N . ALA A 1 329 ? -16.272 -3.012 32.685 1.00 72.25 329 ALA A N 1
ATOM 2609 C CA . ALA A 1 329 ? -16.737 -3.658 33.909 1.00 72.25 329 ALA A CA 1
ATOM 2610 C C . ALA A 1 329 ? -18.257 -3.511 34.088 1.00 72.25 329 ALA A C 1
ATOM 2612 O O . ALA A 1 329 ? -18.925 -4.501 34.361 1.00 72.25 329 ALA A O 1
ATOM 2613 N N . LYS A 1 330 ? -18.826 -2.319 33.860 1.00 77.50 330 LYS A N 1
ATOM 2614 C CA . LYS A 1 330 ? -20.281 -2.091 33.919 1.00 77.50 330 LYS A CA 1
ATOM 2615 C C . LYS A 1 330 ? -21.045 -2.922 32.881 1.00 77.50 330 LYS A C 1
ATOM 2617 O O . LYS A 1 330 ? -22.051 -3.538 33.222 1.00 77.50 330 LYS A O 1
ATOM 2622 N N . ASN A 1 331 ? -20.580 -2.940 31.635 1.00 77.44 331 ASN A N 1
ATOM 2623 C CA . ASN A 1 331 ? -21.290 -3.588 30.529 1.00 77.44 331 ASN A CA 1
ATOM 2624 C C . ASN A 1 331 ? -21.141 -5.120 30.554 1.00 77.44 331 ASN A C 1
ATOM 2626 O O . ASN A 1 331 ? -22.016 -5.826 30.061 1.00 77.44 331 ASN A O 1
ATOM 2630 N N . LEU A 1 332 ? -20.077 -5.638 31.177 1.00 73.31 332 LEU A N 1
ATOM 2631 C CA . LEU A 1 332 ? -19.843 -7.070 31.383 1.00 73.31 332 LEU A CA 1
ATOM 2632 C C . LEU A 1 332 ? -20.289 -7.574 32.770 1.00 73.31 332 LEU A C 1
ATOM 2634 O O . LEU A 1 332 ? -20.349 -8.785 32.964 1.00 73.31 332 LEU A O 1
ATOM 2638 N N . ALA A 1 333 ? -20.655 -6.699 33.719 1.00 66.25 333 ALA A N 1
ATOM 2639 C CA . ALA A 1 333 ? -21.069 -7.082 35.079 1.00 66.25 333 ALA A CA 1
ATOM 2640 C C . ALA A 1 333 ? -22.244 -8.073 35.088 1.00 66.25 333 ALA A C 1
ATOM 2642 O O . ALA A 1 333 ? -22.204 -9.072 35.803 1.00 66.25 333 ALA A O 1
ATOM 2643 N N . TYR A 1 334 ? -23.250 -7.851 34.236 1.00 57.00 334 TYR A N 1
ATOM 2644 C CA . TYR A 1 334 ? -24.386 -8.767 34.067 1.00 57.00 334 TYR A CA 1
ATOM 2645 C C . TYR A 1 334 ? -23.978 -10.151 33.543 1.00 57.00 334 TYR A C 1
ATOM 2647 O O . TYR A 1 334 ? -24.699 -11.124 33.742 1.00 57.00 334 TYR A O 1
ATOM 2655 N N . MET A 1 335 ? -22.809 -10.253 32.907 1.00 56.19 335 MET A N 1
ATOM 2656 C CA . MET A 1 335 ? -22.226 -11.502 32.431 1.00 56.19 335 MET A CA 1
ATOM 2657 C C . MET A 1 335 ? -21.139 -12.072 33.347 1.00 56.19 335 MET A C 1
ATOM 2659 O O . MET A 1 335 ? -20.647 -13.156 33.054 1.00 56.19 335 MET A O 1
ATOM 2663 N N . TYR A 1 336 ? -20.797 -11.441 34.477 1.00 50.06 336 TYR A N 1
ATOM 2664 C CA . TYR A 1 336 ? -19.782 -11.972 35.401 1.00 50.06 336 TYR A CA 1
ATOM 2665 C C . TYR A 1 336 ? -20.166 -13.374 35.924 1.00 50.06 336 TYR A C 1
ATOM 2667 O O . TYR A 1 336 ? -19.325 -14.259 36.020 1.00 50.06 336 TYR A O 1
ATOM 2675 N N . LEU A 1 337 ? -21.464 -13.628 36.131 1.00 47.91 337 LEU A N 1
ATOM 2676 C CA . LEU A 1 337 ? -22.012 -14.948 36.489 1.00 47.91 337 LEU A CA 1
ATOM 2677 C C . LEU A 1 337 ? -22.021 -15.977 35.334 1.00 47.91 337 LEU A C 1
ATOM 2679 O O . LEU A 1 337 ? -22.121 -17.177 35.581 1.00 47.91 337 LEU A O 1
ATOM 2683 N N . TYR A 1 338 ? -21.925 -15.531 34.078 1.00 43.16 338 TYR A N 1
ATOM 2684 C CA . TYR A 1 338 ? -22.055 -16.372 32.877 1.00 43.16 338 TYR A CA 1
ATOM 2685 C C . TYR A 1 338 ? -20.689 -16.675 32.233 1.00 43.16 338 TYR A C 1
ATOM 2687 O O . TYR A 1 338 ? -20.374 -17.818 31.910 1.00 43.16 338 TYR A O 1
ATOM 2695 N N . VAL A 1 339 ? -19.825 -15.662 32.124 1.00 44.38 339 VAL A N 1
ATOM 2696 C CA . VAL A 1 339 ? -18.475 -15.737 31.536 1.00 44.38 339 VAL A CA 1
ATOM 2697 C C . VAL A 1 339 ? -17.508 -16.533 32.414 1.00 44.38 339 VAL A C 1
ATOM 2699 O O . VAL A 1 339 ? -16.685 -17.279 31.879 1.00 44.38 339 VAL A O 1
ATOM 2702 N N . CYS A 1 340 ? -17.645 -16.455 33.744 1.00 44.44 340 CYS A N 1
ATOM 2703 C CA . CYS A 1 340 ? -16.884 -17.301 34.668 1.00 44.44 340 CYS A CA 1
ATOM 2704 C C . CYS A 1 340 ? -17.134 -18.805 34.450 1.00 44.44 340 CYS A C 1
ATOM 2706 O O . CYS A 1 340 ? -16.232 -19.596 34.710 1.00 44.44 340 CYS A O 1
ATOM 2708 N N . ASN A 1 341 ? -18.307 -19.193 33.930 1.00 38.31 341 ASN A N 1
ATOM 2709 C CA . ASN A 1 341 ? -18.642 -20.589 33.630 1.00 38.31 341 ASN A CA 1
ATOM 2710 C C . ASN A 1 341 ? -18.257 -21.033 32.207 1.00 38.31 341 ASN A C 1
ATOM 2712 O O . ASN A 1 341 ? -18.005 -22.216 32.004 1.00 38.31 341 ASN A O 1
ATOM 2716 N N . LEU A 1 342 ? -18.208 -20.123 31.225 1.00 37.81 342 LEU A N 1
ATOM 2717 C CA . LEU A 1 342 ? -18.040 -20.490 29.807 1.00 37.81 342 LEU A CA 1
ATOM 2718 C C . LEU A 1 342 ? -16.630 -20.307 29.226 1.00 37.81 342 LEU A C 1
ATOM 2720 O O . LEU A 1 342 ? -16.303 -20.991 28.261 1.00 37.81 342 LEU A O 1
ATOM 2724 N N . PHE A 1 343 ? -15.795 -19.415 29.774 1.00 39.84 343 PHE A N 1
ATOM 2725 C CA . PHE A 1 343 ? -14.557 -19.004 29.085 1.00 39.84 343 PHE A CA 1
ATOM 2726 C C . PHE A 1 343 ? -13.276 -18.973 29.937 1.00 39.84 343 PHE A C 1
ATOM 2728 O O . PHE A 1 343 ? -12.235 -18.571 29.427 1.00 39.84 343 PHE A O 1
ATOM 2735 N N . GLN A 1 344 ? -13.315 -19.363 31.221 1.00 41.38 344 GLN A N 1
ATOM 2736 C CA . GLN A 1 344 ? -12.167 -19.258 32.151 1.00 41.38 344 GLN A CA 1
ATOM 2737 C C . GLN A 1 344 ? -11.427 -17.902 32.086 1.00 41.38 344 GLN A C 1
ATOM 2739 O O . GLN A 1 344 ? -10.211 -17.826 32.275 1.00 41.38 344 GLN A O 1
ATOM 2744 N N . ILE A 1 345 ? -12.153 -16.805 31.838 1.00 39.69 345 ILE A N 1
ATOM 2745 C CA . ILE A 1 345 ? -11.540 -15.480 31.740 1.00 39.69 345 ILE A CA 1
ATOM 2746 C C . ILE A 1 345 ? -11.100 -15.045 33.136 1.00 39.69 345 ILE A C 1
ATOM 2748 O O . ILE A 1 345 ? -11.862 -14.444 33.895 1.00 39.69 345 ILE A O 1
ATOM 2752 N N . LYS A 1 346 ? -9.832 -15.306 33.464 1.00 39.91 346 LYS A N 1
ATOM 2753 C CA . LYS A 1 346 ? -9.157 -14.756 34.642 1.00 39.91 346 LYS A CA 1
ATOM 2754 C C . LYS A 1 346 ? -8.799 -13.288 34.386 1.00 39.91 346 LYS A C 1
ATOM 2756 O O . LYS A 1 346 ? -7.631 -12.901 34.388 1.00 39.91 346 LYS A O 1
ATOM 2761 N N . LEU A 1 347 ? -9.828 -12.469 34.149 1.00 39.38 347 LEU A N 1
ATOM 2762 C CA . LEU A 1 347 ? -9.739 -11.012 34.106 1.00 39.38 347 LEU A CA 1
ATOM 2763 C C . LEU A 1 347 ? -9.386 -10.525 35.512 1.00 39.38 347 LEU A C 1
ATOM 2765 O O . LEU A 1 347 ? -10.263 -10.260 36.324 1.00 39.38 347 LEU A O 1
ATOM 2769 N N . ILE A 1 348 ? -8.078 -10.439 35.763 1.00 35.66 348 ILE A N 1
ATOM 2770 C CA . ILE A 1 348 ? -7.456 -9.778 36.911 1.00 35.66 348 ILE A CA 1
ATOM 2771 C C . ILE A 1 348 ? -8.061 -10.257 38.239 1.00 35.66 348 ILE A C 1
ATOM 2773 O O . ILE A 1 348 ? -8.915 -9.612 38.847 1.00 35.66 348 ILE A O 1
ATOM 2777 N N . SER A 1 349 ? -7.557 -11.392 38.728 1.00 32.09 349 SER A N 1
ATOM 2778 C CA . SER A 1 349 ? -7.661 -11.692 40.154 1.00 32.09 349 SER A CA 1
ATOM 2779 C C . SER A 1 349 ? -7.089 -10.521 40.955 1.00 32.09 349 SER A C 1
ATOM 2781 O O . SER A 1 349 ? -5.952 -10.150 40.689 1.00 32.09 349 SER A O 1
ATOM 2783 N N . HIS A 1 350 ? -7.891 -10.005 41.893 1.00 35.84 350 HIS A N 1
ATOM 2784 C CA . HIS A 1 350 ? -7.505 -9.358 43.155 1.00 35.84 350 HIS A CA 1
ATOM 2785 C C . HIS A 1 350 ? -6.207 -8.529 43.170 1.00 35.84 350 HIS A C 1
ATOM 2787 O O . HIS A 1 350 ? -5.137 -9.108 43.078 1.00 35.84 350 HIS A O 1
ATOM 2793 N N . ASP A 1 351 ? -6.324 -7.210 43.417 1.00 31.39 351 ASP A N 1
ATOM 2794 C CA . ASP A 1 351 ? -5.398 -6.489 44.331 1.00 31.39 351 ASP A CA 1
ATOM 2795 C C . ASP A 1 351 ? -5.751 -5.007 44.621 1.00 31.39 351 ASP A C 1
ATOM 2797 O O . ASP A 1 351 ? -5.150 -4.397 45.504 1.00 31.39 351 ASP A O 1
ATOM 2801 N N . HIS A 1 352 ? -6.745 -4.392 43.957 1.00 33.69 352 HIS A N 1
ATOM 2802 C CA . HIS A 1 352 ? -7.065 -2.956 44.152 1.00 33.69 352 HIS A CA 1
ATOM 2803 C C . HIS A 1 352 ? -8.546 -2.617 44.442 1.00 33.69 352 HIS A C 1
ATOM 2805 O O . HIS A 1 352 ? -9.025 -1.553 44.058 1.00 33.69 352 HIS A O 1
ATOM 2811 N N . MET A 1 353 ? -9.276 -3.483 45.158 1.00 32.25 353 MET A N 1
ATOM 2812 C CA . MET A 1 353 ? -10.551 -3.101 45.812 1.00 32.25 353 MET A CA 1
ATOM 2813 C C . MET A 1 353 ? -10.557 -3.288 47.341 1.00 32.25 353 MET A C 1
ATOM 2815 O O . MET A 1 353 ? -11.602 -3.149 47.967 1.00 32.25 353 MET A O 1
ATOM 2819 N N . THR A 1 354 ? -9.399 -3.546 47.960 1.00 35.22 354 THR A N 1
ATOM 2820 C CA . THR A 1 354 ? -9.257 -3.661 49.425 1.00 35.22 354 THR A CA 1
ATOM 2821 C C . THR A 1 354 ? -7.953 -3.032 49.928 1.00 35.22 354 THR A C 1
ATOM 2823 O O . THR A 1 354 ? -7.062 -3.740 50.389 1.00 35.22 354 THR A O 1
ATOM 2826 N N . ALA A 1 355 ? -7.839 -1.704 49.837 1.00 28.52 355 ALA A N 1
ATOM 2827 C CA . ALA A 1 355 ? -6.890 -0.902 50.619 1.00 28.52 355 ALA A CA 1
ATOM 2828 C C . ALA A 1 355 ? -7.332 0.577 50.625 1.00 28.52 355 ALA A C 1
ATOM 2830 O O . ALA A 1 355 ? -7.168 1.243 49.608 1.00 28.52 355 ALA A O 1
ATOM 2831 N N . SER A 1 356 ? -7.895 1.013 51.764 1.00 32.72 356 SER A N 1
ATOM 2832 C CA . SER A 1 356 ? -8.214 2.393 52.208 1.00 32.72 356 SER A CA 1
ATOM 2833 C C . SER A 1 356 ? -8.624 3.449 51.172 1.00 32.72 356 SER A C 1
ATOM 2835 O O . SER A 1 356 ? -7.730 4.057 50.547 1.00 32.72 356 SER A O 1
#

Foldseek 3Di:
DDDDDDDDDDPDPPVVVVVVVVVVVVVCLVVCPPDPPPDDDDDPDAAPPVVVVPPDDDDDDDDDDPPPDDDDDDDDDDDDDDDDDDDDDPDDDPVLVVLVVLVVVCLVDVVNLVVLVVLQLDPVSVVNLLCCCVPNDPSSLCSSLVSCLVVVLVQQQHPRSLVSLLSNLVRDDQVSLVSSLCVLLVDLVSVVVLQLHPRSVSSLLSSLQSDPDLVSLLSNLVSCLVCLLVLQQHPRSVSNLLSNLVRDACVSCVSSLVSCQVCVVVLQLHPSSLVSLVSSLVRDDPVSNVSSLVVCLVCVVVLCPGPRSVVVLVVSVVVVPVVSVVSNCVVCVVCPVPCVPPHVPPPDDDDPPDDD

pLDDT: mean 71.46, std 27.55, range [24.19, 98.62]

InterPro domains:
  IPR001313 Pumilio RNA-binding repeat [PF00806] (151-176)
  IPR001313 Pumilio RNA-binding repeat [PF22493] (197-310)
  IPR001313 Pumilio RNA-binding repeat [PS50302] (147-182)
  IPR001313 Pumilio RNA-binding repeat [PS50302] (222-258)
  IPR001313 Pumilio RNA-binding repeat [PS50302] (295-330)
  IPR001313 Pumilio RNA-binding repeat [SM00025] (108-146)
  IPR001313 Pumilio RNA-binding repeat [SM00025] (147-182)
  IPR001313 Pumilio RNA-binding repeat [SM00025] (186-222)
  IPR001313 Pumilio RNA-binding repeat [SM00025] (223-258)
  IPR001313 Pumilio RNA-binding repeat [SM00025] (259-294)
  IPR001313 Pumilio RNA-binding repeat [SM00025] (295-330)
  IPR011989 Armadillo-like helical [G3DSA:1.25.10.10] (107-343)
  IPR016024 Armadillo-type fold [SSF48371] (116-337)
  IPR033133 Pumilio homology domain [PS50303] (83-356)

Sequence (356 aa):
MANWNRGRGSTADHQGAEEEDDEQERLVVNNSNGGVYNYPPPQHNPTTNFLRIFLRRSTESENHLQDLYPDFPYGGGLVPFPPLPPTLVPGSSPCIRRNAEYYEMIKRDRKHWHLLVDMAKDRFGKKFISGRLENGGDEDIQFIIGALTSHIKKLMVDSFGNLLVQKMFLKCMEGQIGETVNILTNNGHELINICLDTHGSKSVQKLLDSLTSGQQITKVMNVLTKGTVELTKDPNGHHVIQQCLKTFSNEENKHLFRALAKNCVDIARDQNGYCVFQSFILKTDKHLRAQFVGEITQNALVLAQDPYGNYVVQYVVGQKIKEATRSLAKNLAYMYLYVCNLFQIKLISHDHMTAS

Organism: Papaver nudicaule (NCBI:txid74823)

Secondary structure (DSSP, 8-state):
-------------SSHHHHHHHHHHHHHHHH--TT---PPP--S-TTSSHHHHHS--S---------S-----------PPPPPP--PPSS--HHHHHHHHHHHHHHH-GGGHHHHHHHHHSHHHHHHHHHHHHHS-HHHHHHHHHHHHTTHHHHHTSTTHHHHHHHHTTT--HHHHHHHHHHHHTSHHHHHHHHHSTTHHHHHHHHHHT---HHHHHHHHHHHTTTHHHHHHSTTHHHHHHHHHHHS-TTTTHHHHHHHHHTHHHHHTSHHHHHHHHHHHHHS-HHHHHHHHHHHHHTHHHHHTSTTHHHHHHHHHHTT-HHHHHHHHHHHHTTHHHHHHHS------SSSSS--